Protein AF-A0A0U5FXN7-F1 (afdb_monomer)

Foldseek 3Di:
DLFAEAEAALCLVLPAPPCVVNSVVRVVLLQVLLVQVVVQDHAAYEHAAAACADDPCVVDVVVVVVSVLQQQGAYDYPVNVVVVCVVRSGSPDGSDHSVRRYDYDRGGQNPRPNLDPNHDNVCVPPVCVVVVVVVVVVVVVVCVVDDDDDPPDDRLVNQLVPDPDPVSNVVSVVVVVVVVVVVVVVVVVVVPPD

Sequence (194 aa):
MDFFILLSSASGLAGKKGQANYDAGNTYEDAFARYRPSQGEKTIAIDLGALVDDGILAKDPNLLRRVLAYGALEPITRARYHGMLDYYCNPALPVQAPHQCQICIGLGVGGGGGDGLESISYSRQPMLQPLMLAGKRRQAAVAAGGMRSSEHVATNSERLAAATSSEQAVEIVAGAIIQKLAKSLTSMQDSTDC

Nearest PDB structures (foldseek):
  4imp-assembly2_D  TM=7.976E-01  e=9.790E-04  Saccharopolyspora spinosa
  4imp-assembly1_B  TM=8.612E-01  e=7.115E-03  Saccharopolyspora spinosa
  5bp4-assembly6_L  TM=7.749E-01  e=7.570E-03  Mycolicibacterium smegmatis MC2 155
  5h5x-assembly2_E  TM=6.342E-01  e=4.817E-01  Streptomyces coelicolor A3(2)
  6nkh-assembly1_D  TM=6.003E-01  e=4.773E+00  Malbranchea aurantiaca

Solvent-accessible surface area (backbone atoms only — not comparable to full-atom values): 10795 Å² total; per-residue (Å²): 126,64,52,42,79,42,87,32,35,29,47,38,77,69,57,50,92,96,35,63,71,60,27,50,52,24,45,47,46,41,51,48,17,28,49,37,27,80,75,72,35,52,38,33,14,41,18,41,24,40,44,52,74,45,71,68,40,48,74,31,68,66,58,33,53,55,50,46,47,30,17,37,32,28,77,30,48,56,71,60,54,49,56,50,46,62,59,60,60,34,62,85,59,74,66,54,58,42,89,66,11,51,48,74,46,32,67,33,73,40,79,53,90,42,88,46,97,71,31,55,54,47,69,76,38,78,90,45,36,68,59,48,54,54,51,50,54,54,50,55,62,52,50,76,74,50,94,69,88,69,83,81,75,78,41,73,67,56,53,50,72,66,41,90,45,76,66,55,35,49,51,55,52,52,51,51,51,51,55,48,51,51,55,54,50,57,64,51,58,75,67,65,83,116

Secondary structure (DSSP, 8-state):
----EEEEEHHHHH--TT-HHHHHHHHHHHHHHHHGGGGT---EEEEE-EE-SSHHHHH-HHHHHHHHHTSSB-EE-HHHHHHHHHHHT-TTPPPPPGGGSEEEESB--S-S---STTS--GGGSGGGHHHHHHHHHHHHHHHTT----------HHHHHHT--SHHHHHHHHHHHHHHHHHHHHHHHHTTS--

Structure (mmCIF, N/CA/C/O backbone):
data_AF-A0A0U5FXN7-F1
#
_entry.id   AF-A0A0U5FXN7-F1
#
loop_
_atom_site.group_PDB
_atom_site.id
_atom_site.type_symbol
_atom_site.label_atom_id
_atom_site.label_alt_id
_atom_site.label_comp_id
_atom_site.label_asym_id
_atom_site.label_entity_id
_atom_site.label_seq_id
_atom_site.pdbx_PDB_ins_code
_atom_site.Cartn_x
_atom_site.Cartn_y
_atom_site.Cartn_z
_atom_site.occupancy
_atom_site.B_iso_or_equiv
_atom_site.auth_seq_id
_atom_site.auth_comp_id
_atom_site.auth_asym_id
_atom_site.auth_atom_id
_atom_site.pdbx_PDB_model_num
ATOM 1 N N . MET A 1 1 ? 12.065 1.474 -22.251 1.00 87.62 1 MET A N 1
ATOM 2 C CA . MET A 1 1 ? 11.770 2.039 -20.919 1.00 87.62 1 MET A CA 1
ATOM 3 C C . MET A 1 1 ? 12.318 1.072 -19.889 1.00 87.62 1 MET A C 1
ATOM 5 O O . MET A 1 1 ? 11.962 -0.100 -19.950 1.00 87.62 1 MET A O 1
ATOM 9 N N . ASP A 1 2 ? 13.213 1.530 -19.018 1.00 93.19 2 ASP A N 1
ATOM 10 C CA . ASP A 1 2 ? 13.979 0.641 -18.131 1.00 93.19 2 ASP A CA 1
ATOM 11 C C . ASP A 1 2 ? 13.183 0.157 -16.914 1.00 93.19 2 ASP A C 1
ATOM 13 O O . ASP A 1 2 ? 13.372 -0.977 -16.470 1.00 93.19 2 ASP A O 1
ATOM 17 N N . PHE A 1 3 ? 12.252 0.989 -16.443 1.00 96.06 3 PHE A N 1
ATOM 18 C CA . PHE A 1 3 ? 11.288 0.728 -15.376 1.00 96.06 3 PHE A CA 1
ATOM 19 C C . PHE A 1 3 ? 10.015 1.551 -15.621 1.00 96.06 3 PHE A C 1
ATOM 21 O O . PHE A 1 3 ? 10.085 2.635 -16.199 1.00 96.06 3 PHE A O 1
ATOM 28 N N . PHE A 1 4 ? 8.858 1.063 -15.169 1.00 97.06 4 PHE A N 1
ATOM 29 C CA . PHE A 1 4 ? 7.623 1.848 -15.088 1.00 97.06 4 PHE A CA 1
ATOM 30 C C . PHE A 1 4 ? 6.900 1.501 -13.791 1.00 97.06 4 PHE A C 1
ATOM 32 O O . PHE A 1 4 ? 6.504 0.352 -13.594 1.00 97.06 4 PHE A O 1
ATOM 39 N N . ILE A 1 5 ? 6.775 2.478 -12.900 1.00 97.56 5 ILE A N 1
ATOM 40 C CA . ILE A 1 5 ? 6.270 2.280 -11.543 1.00 97.56 5 ILE A CA 1
ATOM 41 C C . ILE A 1 5 ? 4.988 3.092 -11.393 1.00 97.56 5 ILE A C 1
ATOM 43 O O . ILE A 1 5 ? 4.994 4.298 -11.636 1.00 97.56 5 ILE A O 1
ATOM 47 N N . LEU A 1 6 ? 3.912 2.421 -10.995 1.00 98.19 6 LEU A N 1
ATOM 48 C CA . LEU A 1 6 ? 2.646 3.034 -10.608 1.00 98.19 6 LEU A CA 1
ATOM 49 C C . LEU A 1 6 ? 2.588 3.065 -9.080 1.00 98.19 6 LEU A C 1
ATOM 51 O O . LEU A 1 6 ? 2.854 2.053 -8.422 1.00 98.19 6 LEU A O 1
ATOM 55 N N . LEU A 1 7 ? 2.302 4.238 -8.522 1.00 96.94 7 LEU A N 1
ATOM 56 C CA . LEU A 1 7 ? 2.179 4.421 -7.080 1.00 96.94 7 LEU A CA 1
ATOM 57 C C . LEU A 1 7 ? 0.705 4.336 -6.703 1.00 96.94 7 LEU A C 1
ATOM 59 O O . LEU A 1 7 ? 0.013 5.350 -6.650 1.00 96.94 7 LEU A O 1
ATOM 63 N N . SER A 1 8 ? 0.289 3.109 -6.413 1.00 96.56 8 SER A N 1
ATOM 64 C CA . SER A 1 8 ? -1.054 2.769 -5.969 1.00 96.56 8 SER A CA 1
ATOM 65 C C . SER A 1 8 ? -1.146 2.843 -4.436 1.00 96.56 8 SER A C 1
ATOM 67 O O . SER A 1 8 ? -0.199 3.205 -3.722 1.00 96.56 8 SER A O 1
ATOM 69 N N . SER A 1 9 ? -2.299 2.482 -3.885 1.00 94.50 9 SER A N 1
ATOM 70 C CA . SER A 1 9 ? -2.556 2.473 -2.452 1.00 94.50 9 SER A CA 1
ATOM 71 C C . SER A 1 9 ? -3.112 1.140 -1.995 1.00 94.50 9 SER A C 1
ATOM 73 O O . SER A 1 9 ? -4.051 0.595 -2.570 1.00 94.50 9 SER A O 1
ATOM 75 N N . ALA A 1 10 ? -2.637 0.695 -0.832 1.00 91.31 10 ALA A N 1
ATOM 76 C CA . ALA A 1 10 ? -3.212 -0.440 -0.122 1.00 91.31 10 ALA A CA 1
ATOM 77 C C . ALA A 1 10 ? -4.703 -0.232 0.225 1.00 91.31 10 ALA A C 1
ATOM 79 O O . ALA A 1 10 ? -5.396 -1.202 0.539 1.00 91.31 10 ALA A O 1
ATOM 80 N N . SER A 1 11 ? -5.233 0.998 0.129 1.00 88.12 11 SER A N 1
ATOM 81 C CA . SER A 1 11 ? -6.673 1.242 0.247 1.00 88.12 11 SER A CA 1
ATOM 82 C C . SER A 1 11 ? -7.475 0.624 -0.898 1.00 88.12 11 SER A C 1
ATOM 84 O O . SER A 1 11 ? -8.590 0.191 -0.645 1.00 88.12 11 SER A O 1
ATOM 86 N N . GLY A 1 12 ? -6.918 0.486 -2.108 1.00 88.06 12 GLY A N 1
ATOM 87 C CA . GLY A 1 12 ? -7.581 -0.199 -3.224 1.00 88.06 12 GLY A CA 1
ATOM 88 C C . GLY A 1 12 ? -7.829 -1.684 -2.943 1.00 88.06 12 GLY A C 1
ATOM 89 O O . GLY A 1 12 ? -8.842 -2.243 -3.360 1.00 88.06 12 GLY A O 1
ATOM 90 N N . LEU A 1 13 ? -6.946 -2.307 -2.156 1.00 86.94 13 LEU A N 1
ATOM 91 C CA . LEU A 1 13 ? -7.074 -3.696 -1.710 1.00 86.94 13 LEU A CA 1
ATOM 92 C C . LEU A 1 13 ? -7.979 -3.840 -0.485 1.00 86.94 13 LEU A C 1
ATOM 94 O O . LEU A 1 13 ? -8.765 -4.783 -0.389 1.00 86.94 13 LEU A O 1
ATOM 98 N N . ALA A 1 14 ? -7.843 -2.930 0.479 1.00 80.25 14 ALA A N 1
ATOM 99 C CA . ALA A 1 14 ? -8.639 -2.957 1.697 1.00 80.25 14 ALA A CA 1
ATOM 100 C C . ALA A 1 14 ? -10.082 -2.489 1.475 1.00 80.25 14 ALA A C 1
ATOM 102 O O . ALA A 1 14 ? -10.996 -2.962 2.148 1.00 80.25 14 ALA A O 1
ATOM 103 N N . GLY A 1 15 ? -10.278 -1.581 0.524 1.00 75.62 15 GLY A N 1
ATOM 104 C CA . GLY A 1 15 ? -11.399 -0.656 0.465 1.00 75.62 15 GLY A CA 1
ATOM 105 C C . GLY A 1 15 ? -11.290 0.395 1.567 1.00 75.62 15 GLY A C 1
ATOM 106 O O . GLY A 1 15 ? -10.789 0.107 2.649 1.00 75.62 15 GLY A O 1
ATOM 107 N N . LYS A 1 16 ? -11.780 1.616 1.328 1.00 73.94 16 LYS A N 1
ATOM 108 C CA . LYS A 1 16 ? -12.000 2.617 2.382 1.00 73.94 16 LYS A CA 1
ATOM 109 C C . LYS A 1 16 ? -13.328 3.347 2.191 1.00 73.94 16 LYS A C 1
ATOM 111 O O . LYS A 1 16 ? -13.662 3.852 1.121 1.00 73.94 16 LYS A O 1
ATOM 116 N N . LYS A 1 17 ? -14.120 3.433 3.269 1.00 74.88 17 LYS A N 1
ATOM 117 C CA . LYS A 1 17 ? -15.409 4.146 3.244 1.00 74.88 17 LYS A CA 1
ATOM 118 C C . LYS A 1 17 ? -15.187 5.605 2.832 1.00 74.88 17 LYS A C 1
ATOM 120 O O . LYS A 1 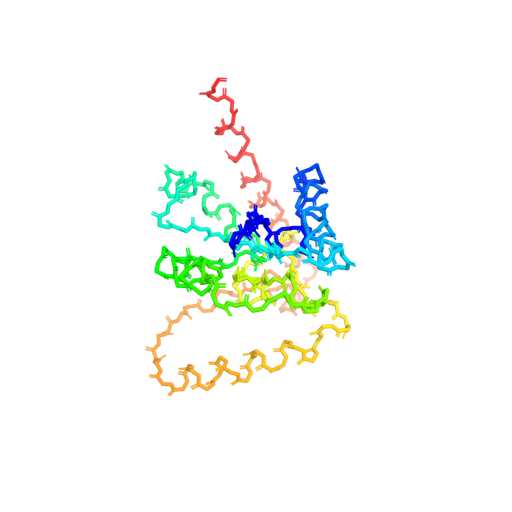17 ? -14.333 6.284 3.397 1.00 74.88 17 LYS A O 1
ATOM 125 N N . GLY A 1 18 ? -15.967 6.073 1.858 1.00 81.88 18 GLY A N 1
ATOM 126 C CA . GLY A 1 18 ? -15.864 7.435 1.326 1.00 81.88 18 GLY A CA 1
ATOM 127 C C . GLY A 1 18 ? -14.691 7.674 0.368 1.00 81.88 18 GLY A C 1
ATOM 128 O O . GLY A 1 18 ? -14.423 8.824 0.050 1.00 81.88 18 GLY A O 1
ATOM 129 N N . GLN A 1 19 ? -13.992 6.625 -0.082 1.00 85.19 19 GLN A N 1
ATOM 130 C CA . GLN A 1 19 ? -12.846 6.721 -0.999 1.00 85.19 19 GLN A CA 1
ATOM 131 C C . GLN A 1 19 ? -13.017 5.845 -2.251 1.00 85.19 19 GLN A C 1
ATOM 133 O O . GLN A 1 19 ? -12.043 5.499 -2.902 1.00 85.19 19 GLN A O 1
ATOM 138 N N . ALA A 1 20 ? -14.254 5.503 -2.628 1.00 89.38 20 ALA A N 1
ATOM 139 C CA . ALA A 1 20 ? -14.518 4.606 -3.759 1.00 89.38 20 ALA A CA 1
ATOM 140 C C . ALA A 1 20 ? -13.926 5.103 -5.093 1.00 89.38 20 ALA A C 1
ATOM 142 O O . ALA A 1 20 ? -13.468 4.300 -5.897 1.00 89.38 20 ALA A O 1
ATOM 143 N N . ASN A 1 21 ? -13.912 6.417 -5.328 1.00 92.94 21 ASN A N 1
ATOM 144 C CA . ASN A 1 21 ? -13.276 7.021 -6.501 1.00 92.94 21 ASN A CA 1
ATOM 145 C C . ASN A 1 21 ? -11.746 6.875 -6.475 1.00 92.94 21 ASN A C 1
ATOM 147 O O . ASN A 1 21 ? -11.150 6.528 -7.491 1.00 92.94 21 ASN A O 1
ATOM 151 N N . TYR A 1 22 ? -11.125 7.116 -5.320 1.00 92.31 22 TYR A N 1
ATOM 152 C CA . TYR A 1 22 ? -9.692 6.929 -5.110 1.00 92.31 22 TYR A CA 1
ATOM 153 C C . TYR A 1 22 ? -9.309 5.452 -5.278 1.00 92.31 22 TYR A C 1
ATOM 155 O O . TYR A 1 22 ? -8.417 5.123 -6.054 1.00 92.31 22 TYR A O 1
ATOM 163 N N . ASP A 1 23 ? -10.041 4.546 -4.633 1.00 93.00 23 ASP A N 1
ATOM 164 C CA . ASP A 1 23 ? -9.813 3.101 -4.701 1.00 93.00 23 ASP A CA 1
ATOM 165 C C . ASP A 1 23 ? -10.028 2.549 -6.125 1.00 93.00 23 ASP A C 1
ATOM 167 O O . ASP A 1 23 ? -9.291 1.666 -6.561 1.00 93.00 23 ASP A O 1
ATOM 171 N N . ALA A 1 24 ? -10.973 3.096 -6.898 1.00 95.38 24 ALA A N 1
ATOM 172 C CA . ALA A 1 24 ? -11.160 2.728 -8.304 1.00 95.38 24 ALA A CA 1
ATOM 173 C C . ALA A 1 24 ? -9.945 3.093 -9.177 1.00 95.38 24 ALA A C 1
ATOM 175 O O . ALA A 1 24 ? -9.560 2.317 -10.049 1.00 95.38 24 ALA A O 1
ATOM 176 N N . GLY A 1 25 ? -9.317 4.250 -8.932 1.00 97.19 25 GLY A N 1
ATOM 177 C CA . GLY A 1 25 ?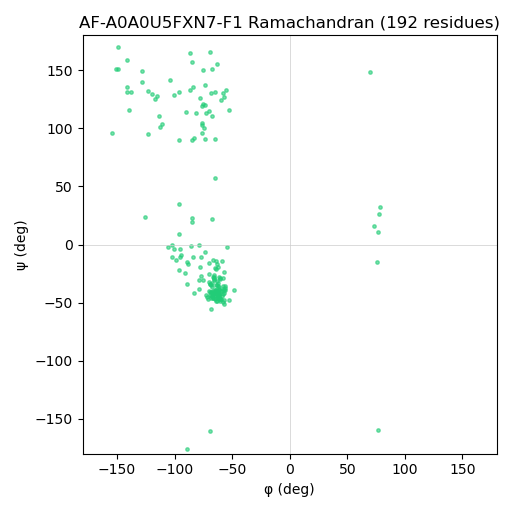 -8.085 4.641 -9.622 1.00 97.19 25 GLY A CA 1
ATOM 178 C C . GLY A 1 25 ? -6.923 3.702 -9.298 1.00 97.19 25 GLY A C 1
ATOM 179 O O . GLY A 1 25 ? -6.295 3.164 -10.204 1.00 97.19 25 GLY A O 1
ATOM 180 N N . ASN A 1 26 ? -6.707 3.428 -8.010 1.00 97.38 26 ASN A N 1
ATOM 181 C CA . ASN A 1 26 ? -5.657 2.515 -7.545 1.00 97.38 26 ASN A CA 1
ATOM 182 C C . ASN A 1 26 ? -5.843 1.092 -8.103 1.00 97.38 26 ASN A C 1
ATOM 184 O O . ASN A 1 26 ? -4.936 0.514 -8.691 1.00 97.38 26 ASN A O 1
ATOM 188 N N . THR A 1 27 ? -7.062 0.550 -8.040 1.00 96.88 27 THR A N 1
ATOM 189 C CA . THR A 1 27 ? -7.349 -0.788 -8.591 1.00 96.88 27 THR A CA 1
ATOM 190 C C . THR A 1 27 ? -7.214 -0.858 -10.116 1.00 96.88 27 THR A C 1
ATOM 192 O O . THR A 1 27 ? -6.872 -1.917 -10.654 1.00 96.88 27 THR A O 1
ATOM 195 N N . TYR A 1 28 ? -7.430 0.253 -10.832 1.00 98.06 28 TYR A N 1
ATOM 196 C CA . TYR A 1 28 ? -7.087 0.349 -12.250 1.00 98.06 28 TYR A CA 1
ATOM 197 C C . TYR A 1 28 ? -5.571 0.292 -12.467 1.00 98.06 28 TYR A C 1
ATOM 199 O O . TYR A 1 28 ? -5.126 -0.465 -13.329 1.00 98.06 28 TYR A O 1
ATOM 207 N N . GLU A 1 29 ? -4.776 1.036 -11.693 1.00 98.38 29 GLU A N 1
ATOM 208 C CA . GLU A 1 29 ? -3.309 0.977 -11.765 1.00 98.38 29 GLU A CA 1
ATOM 209 C C . GLU A 1 29 ? -2.792 -0.444 -11.513 1.00 98.38 29 GLU A C 1
ATOM 211 O O . GLU A 1 29 ? -1.964 -0.944 -12.279 1.00 98.38 29 GLU A O 1
ATOM 216 N N . ASP A 1 30 ? -3.359 -1.141 -10.528 1.00 97.94 30 ASP A N 1
ATOM 217 C CA . ASP A 1 30 ? -3.047 -2.541 -10.241 1.00 97.94 30 ASP A CA 1
ATOM 218 C C . ASP A 1 30 ? -3.355 -3.446 -11.434 1.00 97.94 30 ASP A C 1
ATOM 220 O O . ASP A 1 30 ? -2.566 -4.315 -11.806 1.00 97.94 30 ASP A O 1
ATOM 224 N N . ALA A 1 31 ? -4.532 -3.293 -12.045 1.00 97.75 31 ALA A N 1
ATOM 225 C CA . ALA A 1 31 ? -4.921 -4.072 -13.218 1.00 97.75 31 ALA A CA 1
ATOM 226 C C . ALA A 1 31 ? -4.010 -3.771 -14.414 1.00 97.75 31 ALA A C 1
ATOM 228 O O . ALA A 1 31 ? -3.551 -4.690 -15.098 1.00 97.75 31 ALA A O 1
ATOM 229 N N . PHE A 1 32 ? -3.695 -2.497 -14.628 1.00 98.19 32 PHE A N 1
ATOM 230 C CA . PHE A 1 32 ? -2.841 -2.042 -15.712 1.00 98.19 32 PHE A CA 1
ATOM 231 C C . PHE A 1 32 ? -1.402 -2.553 -15.562 1.00 98.19 32 PHE A C 1
ATOM 233 O O . PHE A 1 32 ? -0.804 -3.013 -16.541 1.00 98.19 32 PHE A O 1
ATOM 240 N N . ALA A 1 33 ? -0.873 -2.587 -14.337 1.00 98.12 33 ALA A N 1
ATOM 241 C CA . ALA A 1 33 ? 0.437 -3.161 -14.059 1.00 98.12 33 ALA A CA 1
ATOM 242 C C . ALA A 1 33 ? 0.520 -4.652 -14.390 1.00 98.12 33 ALA A C 1
ATOM 244 O O . ALA A 1 33 ? 1.549 -5.102 -14.882 1.00 98.12 33 ALA A O 1
ATOM 245 N N . ARG A 1 34 ? -0.561 -5.416 -14.180 1.00 97.00 34 ARG A N 1
ATOM 246 C CA . ARG A 1 34 ? -0.624 -6.839 -14.563 1.00 97.00 34 ARG A CA 1
ATOM 247 C C . ARG A 1 34 ? -0.843 -7.034 -16.066 1.00 97.00 34 ARG A C 1
ATOM 249 O O . ARG A 1 34 ? -0.411 -8.043 -16.620 1.00 97.00 34 ARG A O 1
ATOM 256 N N . TYR A 1 35 ? -1.483 -6.077 -16.735 1.00 97.50 35 TYR A N 1
ATOM 257 C CA . TYR A 1 35 ? -1.698 -6.107 -18.181 1.00 97.50 35 TYR A CA 1
ATOM 258 C C . TYR A 1 35 ? -0.401 -5.877 -18.969 1.00 97.50 35 TYR A C 1
ATOM 260 O O . TYR A 1 35 ? -0.106 -6.641 -19.888 1.00 97.50 35 TYR A O 1
ATOM 268 N N . ARG A 1 36 ? 0.404 -4.868 -18.615 1.00 97.12 36 ARG A N 1
ATOM 269 C CA . ARG A 1 36 ? 1.587 -4.461 -19.404 1.00 97.12 36 ARG A CA 1
ATOM 270 C C . ARG A 1 36 ? 2.633 -5.561 -19.671 1.00 97.12 36 ARG A C 1
ATOM 272 O O . ARG A 1 36 ? 3.101 -5.660 -20.806 1.00 97.12 36 ARG A O 1
ATOM 279 N N . PRO A 1 37 ? 2.947 -6.455 -18.719 1.00 95.75 37 PRO A N 1
ATOM 280 C CA . PRO A 1 37 ? 3.847 -7.581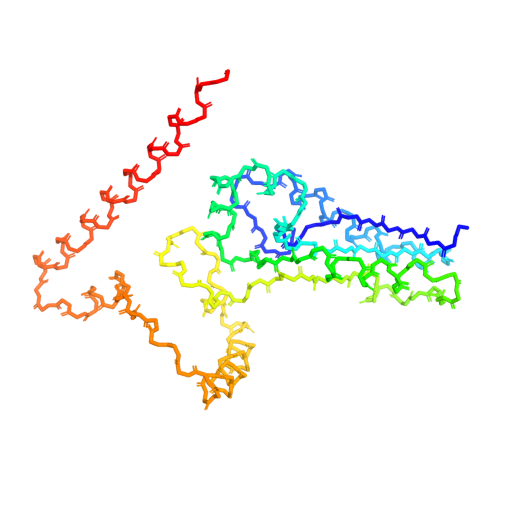 -18.954 1.00 95.75 37 PRO A CA 1
ATOM 281 C C . PRO A 1 37 ? 3.357 -8.561 -20.020 1.00 95.75 37 PRO A C 1
ATOM 283 O O . PRO A 1 37 ? 4.178 -9.172 -20.699 1.00 95.75 37 PRO A O 1
ATOM 286 N N . SER A 1 38 ? 2.038 -8.681 -20.229 1.00 93.62 38 SER A N 1
ATOM 287 C CA . SER A 1 38 ? 1.486 -9.479 -21.338 1.00 93.62 38 SER A CA 1
ATOM 288 C C . SER A 1 38 ? 1.851 -8.913 -22.716 1.00 93.62 38 SER A C 1
ATOM 290 O O . SER A 1 38 ? 1.834 -9.641 -23.702 1.00 93.62 38 SER A O 1
ATOM 292 N N . GLN A 1 39 ? 2.216 -7.629 -22.768 1.00 95.12 39 GLN A N 1
ATOM 293 C CA . GLN A 1 39 ? 2.700 -6.925 -23.955 1.00 95.12 39 GLN A CA 1
ATOM 294 C C . GLN A 1 39 ? 4.238 -6.887 -24.017 1.00 95.12 39 GLN A C 1
ATOM 296 O O . GLN A 1 39 ? 4.809 -6.181 -24.843 1.00 95.12 39 GLN A O 1
ATOM 301 N N . GLY A 1 40 ? 4.928 -7.620 -23.134 1.00 94.94 40 GLY A N 1
ATOM 302 C CA . GLY A 1 40 ? 6.389 -7.617 -23.047 1.00 94.94 40 GLY A CA 1
ATOM 303 C C . GLY A 1 40 ? 6.976 -6.342 -22.434 1.00 94.94 40 GLY A C 1
ATOM 304 O O . GLY A 1 40 ? 8.174 -6.097 -22.566 1.00 94.94 40 GLY A O 1
ATOM 305 N N . GLU A 1 41 ? 6.162 -5.524 -21.762 1.00 96.12 41 GLU A N 1
ATOM 306 C CA . GLU A 1 41 ? 6.605 -4.265 -21.168 1.00 96.12 41 GLU A CA 1
ATOM 307 C C . GLU A 1 41 ? 6.766 -4.368 -19.644 1.00 96.12 41 GLU A C 1
ATOM 309 O O . GLU A 1 41 ? 5.960 -4.979 -18.943 1.00 96.12 41 GLU A O 1
ATOM 314 N N . LYS A 1 42 ? 7.806 -3.725 -19.102 1.00 97.31 42 LYS A N 1
ATOM 315 C CA . LYS A 1 42 ? 8.077 -3.705 -17.658 1.00 97.31 42 LYS A CA 1
ATOM 316 C C . LYS A 1 42 ? 7.131 -2.764 -16.923 1.00 97.31 42 LYS A C 1
ATOM 318 O O . LYS A 1 42 ? 7.197 -1.561 -17.176 1.00 97.31 42 LYS A O 1
ATOM 323 N N . THR A 1 43 ? 6.357 -3.272 -15.964 1.00 98.00 43 THR A N 1
ATOM 324 C CA . THR A 1 43 ? 5.560 -2.452 -15.036 1.00 98.00 43 THR A CA 1
ATOM 325 C C . THR A 1 43 ? 5.395 -3.112 -13.678 1.00 98.00 43 THR A C 1
ATOM 327 O O . THR A 1 43 ? 5.399 -4.336 -13.575 1.00 98.00 43 THR A O 1
ATOM 330 N N . ILE A 1 44 ? 5.252 -2.286 -12.646 1.00 98.00 44 ILE A N 1
ATOM 331 C CA . ILE A 1 44 ? 4.912 -2.686 -11.282 1.00 98.00 44 ILE A CA 1
ATOM 332 C C . ILE A 1 44 ? 3.948 -1.652 -10.687 1.00 98.00 44 ILE A C 1
ATOM 334 O O . ILE A 1 44 ? 4.171 -0.449 -10.833 1.00 98.00 44 ILE A O 1
ATOM 338 N N . ALA A 1 45 ? 2.894 -2.115 -10.020 1.00 98.44 45 ALA A N 1
ATOM 339 C CA . ALA A 1 45 ? 2.110 -1.303 -9.095 1.00 98.44 45 ALA A CA 1
ATOM 340 C C . ALA A 1 45 ? 2.609 -1.542 -7.666 1.00 98.44 45 ALA A C 1
ATOM 342 O O . ALA A 1 45 ? 2.802 -2.690 -7.250 1.00 98.44 45 ALA A O 1
ATOM 343 N N . ILE A 1 46 ? 2.855 -0.460 -6.930 1.00 97.69 46 ILE A N 1
ATOM 344 C CA . ILE A 1 46 ? 3.242 -0.510 -5.520 1.00 97.69 46 ILE A CA 1
ATOM 345 C C . ILE A 1 46 ? 2.089 0.052 -4.695 1.00 97.69 46 ILE A C 1
ATOM 347 O O . ILE A 1 46 ? 1.919 1.264 -4.627 1.00 97.69 46 ILE A O 1
ATOM 351 N N . ASP A 1 47 ? 1.332 -0.828 -4.045 1.00 96.69 47 ASP A N 1
ATOM 352 C CA . ASP A 1 47 ? 0.255 -0.465 -3.129 1.00 96.69 47 ASP A CA 1
ATOM 353 C C . ASP A 1 47 ? 0.838 -0.004 -1.796 1.00 96.69 47 ASP A C 1
ATOM 355 O O . ASP A 1 47 ? 1.281 -0.812 -0.966 1.00 96.69 47 ASP A O 1
ATOM 359 N N . LEU A 1 48 ? 0.847 1.311 -1.589 1.00 95.12 48 LEU A N 1
ATOM 360 C CA . LEU A 1 48 ? 1.421 1.929 -0.402 1.00 95.12 48 LEU A CA 1
ATOM 361 C C . LEU A 1 48 ? 0.410 2.007 0.749 1.00 95.12 48 LEU A C 1
ATOM 363 O O . LEU A 1 48 ? -0.725 2.467 0.588 1.00 95.12 48 LEU A O 1
ATOM 367 N N . GLY A 1 49 ? 0.861 1.599 1.935 1.0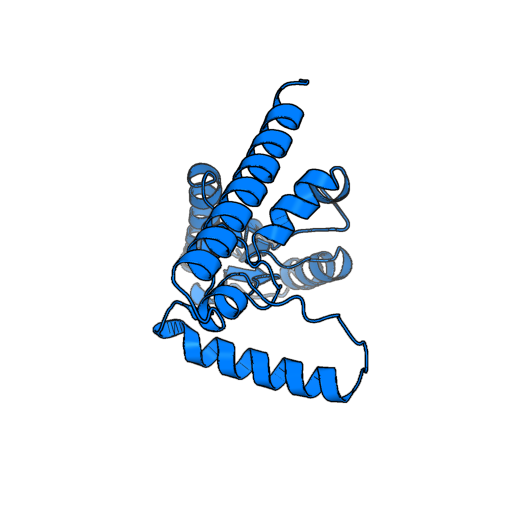0 92.06 49 GLY A N 1
ATOM 368 C CA . GLY A 1 49 ? 0.268 1.961 3.220 1.00 92.06 49 GLY A CA 1
ATOM 369 C C . GLY A 1 49 ? 0.482 3.443 3.560 1.00 92.06 49 GLY A C 1
ATOM 370 O O . GLY A 1 49 ? 0.774 4.276 2.703 1.00 92.06 49 GLY A O 1
ATOM 371 N N . ALA A 1 50 ? 0.349 3.800 4.835 1.00 91.50 50 ALA A N 1
ATOM 372 C CA . ALA A 1 50 ? 0.461 5.190 5.270 1.00 91.50 50 ALA A CA 1
ATOM 373 C C . ALA A 1 50 ? 1.929 5.653 5.265 1.00 91.50 50 ALA A C 1
ATOM 375 O O . ALA A 1 50 ? 2.668 5.350 6.196 1.00 91.50 50 ALA A O 1
ATOM 376 N N . LEU A 1 51 ? 2.371 6.386 4.240 1.00 92.94 51 LEU A N 1
ATOM 377 C CA . LEU A 1 51 ? 3.724 6.957 4.197 1.00 92.94 51 LEU A CA 1
ATOM 378 C C . LEU A 1 51 ? 3.869 8.053 5.269 1.00 92.94 51 LEU A C 1
ATOM 380 O O . LEU A 1 51 ? 3.226 9.093 5.166 1.00 92.94 51 LEU A O 1
ATOM 384 N N . VAL A 1 52 ? 4.668 7.810 6.315 1.00 92.44 52 VAL A N 1
ATOM 385 C CA . VAL A 1 52 ? 4.706 8.680 7.515 1.00 92.44 52 VAL A CA 1
ATOM 386 C C . VAL A 1 52 ? 5.815 9.726 7.511 1.00 92.44 52 VAL A C 1
ATOM 388 O O . VAL A 1 52 ? 5.701 10.734 8.199 1.00 92.44 52 VAL A O 1
ATOM 391 N N . ASP A 1 53 ? 6.865 9.504 6.725 1.00 90.81 53 ASP A N 1
ATOM 392 C CA . ASP A 1 53 ? 8.052 10.369 6.694 1.00 90.81 53 ASP A CA 1
ATOM 393 C C . ASP A 1 53 ? 7.984 11.442 5.590 1.00 90.81 53 ASP A C 1
ATOM 395 O O . ASP A 1 53 ? 8.848 12.320 5.519 1.00 90.81 53 ASP A O 1
ATOM 399 N N . ASP A 1 54 ? 6.986 11.353 4.702 1.00 88.62 54 ASP A N 1
ATOM 400 C CA . ASP A 1 54 ? 6.811 12.197 3.518 1.00 88.62 54 ASP A CA 1
ATOM 401 C C . ASP A 1 54 ? 5.339 12.401 3.148 1.00 88.62 54 ASP A C 1
ATOM 403 O O . ASP A 1 54 ? 4.435 11.714 3.624 1.00 88.62 54 ASP A O 1
ATOM 407 N N . GLY A 1 55 ? 5.103 13.326 2.217 1.00 87.06 55 GLY A N 1
ATOM 408 C CA . GLY A 1 55 ? 3.790 13.537 1.618 1.00 87.06 55 GLY A CA 1
ATOM 409 C C . GLY A 1 55 ? 2.825 14.286 2.534 1.00 87.06 55 GLY A C 1
ATOM 410 O O . GLY A 1 55 ? 3.228 15.022 3.433 1.00 87.06 55 GLY A O 1
ATOM 411 N N . ILE A 1 56 ? 1.528 14.148 2.258 1.00 87.06 56 ILE A N 1
ATOM 412 C CA . ILE A 1 56 ? 0.482 14.877 2.988 1.00 87.06 56 ILE A CA 1
ATOM 413 C C . ILE A 1 56 ? 0.340 14.389 4.434 1.00 87.06 56 ILE A C 1
ATOM 415 O O . ILE A 1 56 ? 0.114 15.194 5.330 1.00 87.06 56 ILE A O 1
ATOM 419 N N . LEU A 1 57 ? 0.552 13.094 4.680 1.00 88.50 57 LEU A N 1
ATOM 420 C CA . LEU A 1 57 ? 0.413 12.504 6.013 1.00 88.50 57 LEU A CA 1
ATOM 421 C C . LEU A 1 57 ? 1.523 12.959 6.968 1.00 88.50 57 LEU A C 1
ATOM 423 O O . LEU A 1 57 ? 1.266 13.131 8.153 1.00 88.50 57 LEU A O 1
ATOM 427 N N . ALA A 1 58 ? 2.730 13.218 6.461 1.00 89.44 58 ALA A N 1
ATOM 428 C CA . ALA A 1 58 ? 3.802 13.810 7.261 1.00 89.44 58 ALA A CA 1
ATOM 429 C C . ALA A 1 58 ? 3.538 15.286 7.620 1.00 89.44 58 ALA A C 1
ATOM 431 O O . ALA A 1 58 ? 4.062 15.784 8.614 1.00 89.44 58 ALA A O 1
ATOM 432 N N . LYS A 1 59 ? 2.738 15.995 6.811 1.00 90.88 59 LYS A N 1
ATOM 433 C CA . LYS A 1 59 ? 2.419 17.422 6.996 1.00 90.88 59 LYS A CA 1
ATOM 434 C C . LYS A 1 59 ? 1.173 17.655 7.848 1.00 90.88 59 LYS A C 1
ATOM 436 O O . LYS A 1 59 ? 1.050 18.721 8.441 1.00 90.88 59 LYS A O 1
ATOM 441 N N . ASP A 1 60 ? 0.272 16.677 7.906 1.00 91.06 60 ASP A N 1
ATOM 442 C CA . ASP A 1 60 ? -0.988 16.752 8.642 1.00 91.06 60 ASP A CA 1
ATOM 443 C C . ASP A 1 60 ? -1.099 15.599 9.663 1.00 91.06 60 ASP A C 1
ATOM 445 O O . ASP A 1 60 ? -1.556 14.494 9.335 1.00 91.06 60 ASP A O 1
ATOM 449 N N . PRO A 1 61 ? -0.710 15.848 10.931 1.00 86.50 61 PRO A N 1
ATOM 450 C CA . PRO A 1 61 ? -0.801 14.861 12.004 1.00 86.50 61 PRO A CA 1
ATOM 451 C C . PRO A 1 61 ? -2.233 14.387 12.291 1.00 86.50 61 PRO A C 1
ATOM 453 O O . PRO A 1 61 ? -2.429 13.244 12.717 1.00 86.50 61 PRO A O 1
ATOM 456 N N . ASN A 1 62 ? -3.240 15.236 12.060 1.00 85.00 62 ASN A N 1
ATOM 457 C CA . ASN A 1 62 ? -4.643 14.885 12.276 1.00 85.00 62 ASN A CA 1
ATOM 458 C C . ASN A 1 62 ? -5.109 13.899 11.205 1.00 85.00 62 ASN A C 1
ATOM 460 O O . ASN A 1 62 ? -5.706 12.864 11.527 1.00 85.00 62 ASN A O 1
ATOM 464 N N . LEU A 1 63 ? -4.778 14.165 9.940 1.00 84.19 63 LEU A N 1
ATOM 465 C CA . LEU A 1 63 ? -5.032 13.239 8.841 1.00 84.19 63 LEU A CA 1
ATOM 466 C C . LEU A 1 63 ? -4.286 11.918 9.041 1.00 84.19 63 LEU A C 1
ATOM 468 O O . LEU A 1 63 ? -4.899 10.858 8.899 1.00 84.19 63 LEU A O 1
ATOM 472 N N . LEU A 1 64 ? -3.010 11.955 9.438 1.00 86.50 64 LEU A N 1
ATOM 473 C CA . LEU A 1 64 ? -2.244 10.748 9.750 1.00 86.50 64 LEU A CA 1
ATOM 474 C C . LEU A 1 64 ? -2.930 9.922 10.842 1.00 86.50 64 LEU A C 1
ATOM 476 O O . LEU A 1 64 ? -3.147 8.722 10.668 1.00 86.50 64 LEU A O 1
ATOM 480 N N . ARG A 1 65 ? -3.355 10.557 11.941 1.00 83.06 65 ARG A N 1
ATOM 481 C CA . ARG A 1 65 ? -4.077 9.876 13.023 1.00 83.06 65 ARG A CA 1
ATOM 482 C C . ARG A 1 65 ? -5.370 9.227 12.528 1.00 83.06 65 ARG A C 1
ATOM 484 O O . ARG A 1 65 ? -5.677 8.112 12.944 1.00 83.06 65 ARG A O 1
ATOM 491 N N . ARG A 1 66 ? -6.119 9.886 11.636 1.00 79.56 66 ARG A N 1
ATOM 492 C CA . ARG A 1 66 ? -7.345 9.333 11.026 1.00 79.56 66 ARG A CA 1
ATOM 493 C C . ARG A 1 66 ? -7.046 8.148 10.108 1.00 79.56 66 ARG A C 1
ATOM 495 O O . ARG A 1 66 ? -7.754 7.148 10.165 1.00 79.56 66 ARG A O 1
ATOM 502 N N . VAL A 1 67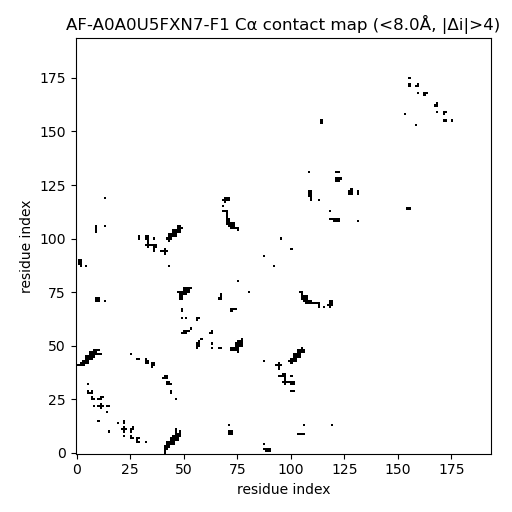 ? -6.000 8.242 9.288 1.00 81.31 67 VAL A N 1
ATOM 503 C CA . VAL A 1 67 ? -5.573 7.166 8.383 1.00 81.31 67 VAL A CA 1
ATOM 504 C C . VAL A 1 67 ? -5.110 5.943 9.169 1.00 81.31 67 VAL A C 1
ATOM 506 O O . VAL A 1 67 ? -5.558 4.840 8.878 1.00 81.31 67 VAL A O 1
ATOM 509 N N . LEU A 1 68 ? -4.294 6.125 10.207 1.00 81.38 68 LEU A N 1
ATOM 510 C CA . LEU A 1 68 ? -3.831 5.016 11.045 1.00 81.38 68 LEU A CA 1
ATOM 511 C C . LEU A 1 68 ? -4.957 4.410 11.890 1.00 81.38 68 LEU A C 1
ATOM 513 O O . LEU A 1 68 ? -4.993 3.197 12.083 1.00 81.38 68 LEU A O 1
ATOM 517 N N . ALA A 1 69 ? -5.920 5.222 12.341 1.00 75.38 69 ALA A N 1
ATOM 518 C CA . ALA A 1 69 ? -7.100 4.730 13.054 1.00 75.38 69 ALA A CA 1
ATOM 519 C C . ALA A 1 69 ? -7.971 3.785 12.206 1.00 75.38 69 ALA A C 1
ATOM 521 O O . ALA A 1 69 ? -8.753 3.019 12.770 1.00 75.38 69 ALA A O 1
ATOM 522 N N . TYR A 1 70 ? -7.824 3.810 10.877 1.00 73.44 70 TYR A N 1
ATOM 523 C CA . TYR A 1 70 ? -8.492 2.875 9.977 1.00 73.44 70 TYR A CA 1
ATOM 524 C C . TYR A 1 70 ? -8.007 1.426 10.143 1.00 73.44 70 TYR A C 1
ATOM 526 O O . TYR A 1 70 ? -8.749 0.480 9.880 1.00 73.44 70 TYR A O 1
ATOM 534 N N . GLY A 1 71 ? -6.760 1.235 10.582 1.00 72.12 71 GLY A N 1
ATOM 535 C CA . GLY A 1 71 ? -6.188 -0.075 10.903 1.00 72.12 71 GLY A CA 1
ATOM 536 C C . GLY A 1 71 ? -5.797 -0.951 9.706 1.00 72.12 71 GLY A C 1
ATOM 537 O O . GLY A 1 71 ? -5.033 -1.894 9.898 1.00 72.12 71 GLY A O 1
ATOM 538 N N . ALA A 1 72 ? -6.263 -0.645 8.489 1.00 76.00 72 ALA A N 1
ATOM 539 C CA . ALA A 1 72 ? -5.873 -1.373 7.276 1.00 76.00 72 ALA A CA 1
ATOM 540 C C . ALA A 1 72 ? -4.606 -0.818 6.600 1.00 76.00 72 ALA A C 1
ATOM 542 O O . ALA A 1 72 ? -3.997 -1.507 5.789 1.00 76.00 72 ALA A O 1
ATOM 543 N N . LEU A 1 73 ? -4.194 0.410 6.933 1.00 84.00 73 LEU A N 1
ATOM 544 C CA . LEU A 1 73 ? -3.008 1.062 6.371 1.00 84.00 73 LEU A CA 1
ATOM 545 C C . LEU A 1 73 ? -1.956 1.216 7.469 1.00 84.00 73 LEU A C 1
ATOM 547 O O . LEU A 1 73 ? -2.051 2.100 8.320 1.00 84.00 73 LEU A O 1
ATOM 551 N N . GLU A 1 74 ? -0.970 0.329 7.466 1.00 84.81 74 GLU A N 1
ATOM 552 C CA . GLU A 1 74 ? 0.176 0.402 8.365 1.00 84.81 74 GLU A CA 1
ATOM 553 C C . GLU A 1 74 ? 1.165 1.493 7.921 1.00 84.81 74 GLU A C 1
ATOM 555 O O . GLU A 1 74 ? 1.299 1.759 6.720 1.00 84.81 74 GLU A O 1
ATOM 560 N N . PRO A 1 75 ? 1.890 2.107 8.876 1.00 88.50 75 PRO A N 1
ATOM 561 C CA . PRO A 1 75 ? 2.956 3.054 8.580 1.00 88.50 75 PRO A CA 1
ATOM 562 C C . PRO A 1 75 ? 4.034 2.470 7.658 1.00 88.50 75 PRO A C 1
ATOM 564 O O . PRO A 1 75 ? 4.582 1.394 7.912 1.00 88.50 75 PRO A O 1
ATOM 567 N N . ILE A 1 76 ? 4.403 3.229 6.631 1.00 93.06 76 ILE A N 1
ATOM 568 C CA . ILE A 1 76 ? 5.554 2.981 5.767 1.00 93.06 76 ILE A CA 1
ATOM 569 C C . ILE A 1 76 ? 6.550 4.117 5.949 1.00 93.06 76 ILE A C 1
ATOM 571 O O . ILE A 1 76 ? 6.200 5.290 5.840 1.00 93.06 76 ILE A O 1
ATOM 575 N N . THR A 1 77 ? 7.799 3.760 6.227 1.00 93.75 77 THR A N 1
ATOM 576 C CA . THR A 1 77 ? 8.896 4.721 6.339 1.00 93.75 77 THR A CA 1
ATOM 577 C C . THR A 1 77 ? 9.491 5.035 4.971 1.00 93.75 77 THR A C 1
ATOM 579 O O . THR A 1 77 ? 9.439 4.212 4.050 1.00 93.75 77 THR A O 1
ATOM 582 N N . ARG A 1 78 ? 10.145 6.191 4.859 1.00 94.69 78 ARG A N 1
ATOM 583 C CA . ARG A 1 78 ? 10.938 6.596 3.695 1.00 94.69 78 ARG A CA 1
ATOM 584 C C . ARG A 1 78 ? 11.954 5.521 3.337 1.00 94.69 78 ARG A C 1
ATOM 586 O O . ARG A 1 78 ? 12.017 5.101 2.193 1.00 94.69 78 ARG A O 1
ATOM 593 N N . ALA A 1 79 ? 12.703 5.008 4.313 1.00 95.06 79 ALA A N 1
ATOM 594 C CA . ALA A 1 79 ? 13.710 3.975 4.064 1.00 95.06 79 ALA A CA 1
ATOM 595 C C . ALA A 1 79 ? 13.112 2.721 3.400 1.00 95.06 79 ALA A C 1
ATOM 597 O O . ALA A 1 79 ? 13.686 2.184 2.453 1.00 95.06 79 ALA A O 1
ATOM 598 N N . ARG A 1 80 ? 11.928 2.283 3.851 1.00 94.12 80 ARG A N 1
ATOM 599 C CA . ARG A 1 80 ? 11.226 1.153 3.235 1.00 94.12 80 ARG A CA 1
ATOM 600 C C . ARG A 1 80 ? 10.739 1.511 1.833 1.00 94.12 80 ARG A C 1
ATOM 602 O O . ARG A 1 80 ? 10.936 0.725 0.923 1.00 94.12 80 ARG A O 1
ATOM 609 N N . TYR A 1 81 ? 10.157 2.686 1.631 1.00 94.94 81 TYR A N 1
ATOM 610 C CA . TYR A 1 81 ? 9.751 3.138 0.300 1.00 94.94 81 TYR A CA 1
ATOM 611 C C . TYR A 1 81 ? 10.928 3.179 -0.695 1.00 94.94 81 TYR A C 1
ATOM 613 O O . TYR A 1 81 ? 10.854 2.582 -1.768 1.00 94.94 81 TYR A O 1
ATOM 621 N N . HIS A 1 82 ? 12.042 3.800 -0.306 1.00 95.75 82 HIS A N 1
ATOM 622 C CA . HIS A 1 82 ? 13.243 3.907 -1.134 1.00 95.75 82 HIS A CA 1
ATOM 623 C C . HIS A 1 82 ? 13.845 2.543 -1.472 1.00 95.75 82 HIS A C 1
ATOM 625 O O . HIS A 1 82 ? 14.150 2.310 -2.632 1.00 95.75 82 HIS A O 1
ATOM 631 N N . GLY A 1 83 ? 13.927 1.607 -0.519 1.00 95.94 83 GLY A N 1
ATOM 632 C CA . GLY A 1 83 ? 14.441 0.264 -0.813 1.00 95.94 83 GLY A CA 1
ATOM 633 C C . GLY A 1 83 ? 13.613 -0.491 -1.864 1.00 95.94 83 GLY A C 1
ATOM 634 O O . GLY A 1 83 ? 14.146 -1.301 -2.619 1.00 95.94 83 GLY A O 1
ATOM 635 N N . MET A 1 84 ? 12.313 -0.200 -1.951 1.00 95.50 84 MET A N 1
ATOM 636 C CA . MET A 1 84 ? 11.435 -0.754 -2.982 1.00 95.50 84 MET A CA 1
ATOM 637 C C . MET A 1 84 ? 11.724 -0.113 -4.341 1.00 95.50 84 MET A C 1
ATOM 639 O O . MET A 1 84 ? 11.836 -0.827 -5.336 1.00 95.50 84 MET A O 1
ATOM 643 N N . LEU A 1 85 ? 11.910 1.208 -4.385 1.00 96.00 85 LEU A N 1
ATOM 644 C CA . LEU A 1 85 ? 12.334 1.886 -5.608 1.00 96.00 85 LEU A CA 1
ATOM 645 C C . LEU A 1 85 ? 13.710 1.407 -6.079 1.00 96.00 85 LEU A C 1
ATOM 647 O O . LEU A 1 85 ? 13.853 1.106 -7.257 1.00 96.00 85 LEU A O 1
ATOM 651 N N . ASP A 1 86 ? 14.690 1.261 -5.187 1.00 96.50 86 ASP A N 1
ATOM 652 C CA . ASP A 1 86 ? 16.034 0.776 -5.532 1.00 96.50 86 ASP A CA 1
ATOM 653 C C . ASP A 1 86 ? 15.982 -0.599 -6.210 1.00 96.50 86 ASP A C 1
ATOM 655 O O . ASP A 1 86 ? 16.697 -0.855 -7.180 1.00 96.50 86 ASP A O 1
ATOM 659 N N . TYR A 1 87 ? 15.092 -1.478 -5.739 1.00 96.06 87 TYR A N 1
ATOM 660 C CA . TYR A 1 87 ? 14.869 -2.772 -6.368 1.00 96.06 87 TYR A CA 1
ATOM 661 C C . TYR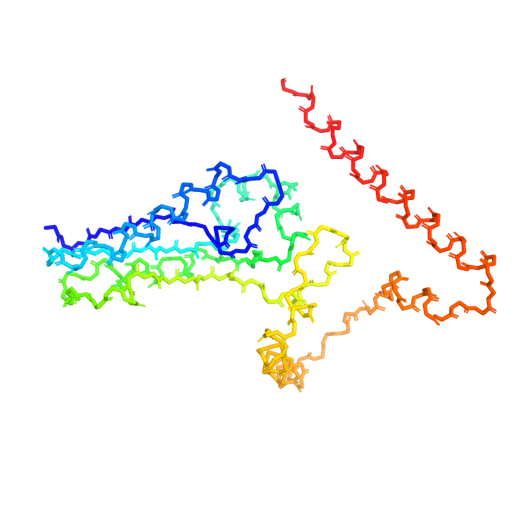 A 1 87 ? 14.209 -2.633 -7.747 1.00 96.06 87 TYR A C 1
ATOM 663 O O . TYR A 1 87 ? 14.756 -3.122 -8.733 1.00 96.06 87 TYR A O 1
ATOM 671 N N . TYR A 1 88 ? 13.056 -1.961 -7.848 1.00 96.44 88 TYR A N 1
ATOM 672 C CA . TYR A 1 88 ? 12.256 -1.929 -9.084 1.00 96.44 88 TYR A CA 1
ATOM 673 C C . TYR A 1 88 ? 12.774 -0.974 -10.166 1.00 96.44 88 TYR A C 1
ATOM 675 O O . TYR A 1 88 ? 12.456 -1.162 -11.341 1.00 96.44 88 TYR A O 1
ATOM 683 N N . CYS A 1 89 ? 13.602 0.006 -9.808 1.00 96.31 89 CYS A N 1
ATOM 684 C CA . CYS A 1 89 ? 14.308 0.868 -10.757 1.00 96.31 89 CYS A CA 1
ATOM 685 C C . CYS A 1 89 ? 15.542 0.189 -11.376 1.00 96.31 89 CYS A C 1
ATOM 687 O O . CYS A 1 89 ? 16.216 0.797 -12.206 1.00 96.31 89 CYS A O 1
ATOM 689 N N . ASN A 1 90 ? 15.857 -1.058 -11.008 1.00 95.62 90 ASN A N 1
ATOM 690 C CA . ASN A 1 90 ? 16.980 -1.791 -11.580 1.00 95.62 90 ASN A CA 1
ATOM 691 C C . ASN A 1 90 ? 16.711 -2.176 -13.056 1.00 95.62 90 ASN A C 1
ATOM 693 O O . ASN A 1 90 ? 15.864 -3.038 -13.322 1.00 95.62 90 ASN A O 1
ATOM 697 N N . PRO A 1 91 ? 17.471 -1.635 -14.033 1.00 94.50 91 PRO A N 1
ATOM 698 C CA . PRO A 1 91 ? 17.277 -1.939 -15.452 1.00 94.50 91 PRO A CA 1
ATOM 699 C C . PRO A 1 91 ? 17.543 -3.413 -15.795 1.00 94.50 91 PRO A C 1
ATOM 701 O O . PRO A 1 91 ? 17.021 -3.907 -16.795 1.00 94.50 91 PRO A O 1
ATOM 704 N N . ALA A 1 92 ? 18.302 -4.134 -14.964 1.00 95.69 92 ALA A N 1
ATOM 705 C CA . ALA A 1 92 ? 18.592 -5.552 -15.154 1.00 95.69 92 ALA A CA 1
ATOM 706 C C . ALA A 1 92 ? 17.428 -6.477 -14.756 1.00 95.69 92 ALA A C 1
ATOM 708 O O . ALA A 1 92 ? 17.474 -7.667 -15.068 1.00 95.69 92 ALA A O 1
ATOM 709 N N . LEU A 1 93 ? 16.382 -5.969 -14.088 1.00 94.56 93 LEU A N 1
ATOM 710 C CA . LEU A 1 93 ? 15.205 -6.785 -13.795 1.00 94.56 93 LEU A CA 1
ATOM 711 C C . LEU A 1 93 ? 14.494 -7.185 -15.097 1.00 94.56 93 LEU A C 1
ATOM 713 O O . LEU A 1 93 ? 14.217 -6.308 -15.926 1.00 94.56 93 LEU A O 1
ATOM 717 N N . PRO A 1 94 ? 14.164 -8.475 -15.286 1.00 95.19 94 PRO A N 1
ATOM 718 C CA . PRO A 1 94 ? 13.398 -8.915 -16.441 1.00 95.19 94 PRO A CA 1
ATOM 719 C C . PRO A 1 94 ? 11.950 -8.420 -16.355 1.00 95.19 94 PRO A C 1
ATOM 721 O O . PRO A 1 94 ? 11.466 -8.008 -15.297 1.00 95.19 94 PRO A O 1
ATOM 724 N N . VAL A 1 95 ? 11.236 -8.500 -17.478 1.00 95.62 95 VAL A N 1
ATOM 725 C CA . VAL A 1 95 ? 9.771 -8.406 -17.467 1.00 95.62 95 VAL A CA 1
ATOM 726 C C . VAL A 1 95 ? 9.243 -9.543 -16.594 1.00 95.62 95 VAL A C 1
ATOM 728 O O . VAL A 1 95 ? 9.597 -10.704 -16.803 1.00 95.62 95 VAL A O 1
ATOM 731 N N . GLN A 1 96 ? 8.450 -9.203 -15.583 1.00 94.94 96 GLN A N 1
ATOM 732 C CA . GLN A 1 96 ? 7.937 -10.177 -14.623 1.00 94.94 96 GLN A CA 1
ATOM 733 C C . GLN A 1 96 ? 6.637 -10.809 -15.125 1.00 94.94 96 GLN A C 1
ATOM 735 O O . GLN A 1 96 ? 5.997 -10.297 -16.043 1.00 94.94 96 GLN A O 1
ATOM 740 N N . ALA A 1 97 ? 6.218 -11.921 -14.523 1.00 96.38 97 ALA A N 1
ATOM 741 C CA . ALA A 1 97 ? 4.903 -12.474 -14.820 1.00 96.38 97 ALA A CA 1
ATOM 742 C C . ALA A 1 97 ? 3.792 -11.532 -14.304 1.00 96.38 97 ALA A C 1
ATOM 744 O O . ALA A 1 97 ? 3.983 -10.891 -13.268 1.00 96.38 97 ALA A O 1
ATOM 745 N N . PRO A 1 98 ? 2.598 -11.493 -14.932 1.00 95.88 98 PRO A N 1
ATOM 746 C CA . PRO A 1 98 ? 1.496 -10.621 -14.511 1.00 95.88 98 PRO A CA 1
ATOM 747 C C . PRO A 1 98 ? 1.179 -10.660 -13.010 1.00 95.88 98 PRO A C 1
ATOM 749 O O . PRO A 1 98 ? 0.932 -9.626 -12.403 1.00 95.88 98 PRO A O 1
ATOM 752 N N . HIS A 1 99 ? 1.233 -11.834 -12.377 1.00 94.62 99 HIS A N 1
ATOM 753 C CA . HIS A 1 99 ? 0.943 -11.993 -10.946 1.00 94.62 99 HIS A CA 1
ATOM 754 C C . HIS A 1 99 ? 2.047 -11.463 -10.007 1.00 94.62 99 HIS A C 1
ATOM 756 O O . HIS A 1 99 ? 1.870 -11.487 -8.793 1.00 94.62 99 HIS A O 1
ATOM 762 N N . GLN A 1 100 ? 3.191 -11.037 -10.545 1.00 95.88 100 GLN A N 1
ATOM 763 C CA . GLN A 1 100 ? 4.312 -10.447 -9.804 1.00 95.88 100 GLN A CA 1
ATOM 764 C C . GLN A 1 100 ? 4.358 -8.918 -9.954 1.00 95.88 100 GLN A C 1
ATOM 766 O O . GLN A 1 100 ? 5.062 -8.245 -9.212 1.00 95.88 100 GLN A O 1
ATOM 771 N N . CYS A 1 101 ? 3.564 -8.358 -10.871 1.00 96.94 101 CYS A N 1
ATOM 772 C CA . CYS A 1 101 ? 3.542 -6.932 -11.194 1.00 96.94 101 CYS A CA 1
ATOM 773 C C . CYS A 1 101 ? 2.644 -6.089 -10.283 1.00 96.94 101 CYS A C 1
ATOM 775 O O . CYS A 1 101 ? 2.305 -4.958 -10.622 1.00 96.94 101 CYS A O 1
ATOM 777 N N . GLN A 1 102 ? 2.315 -6.602 -9.102 1.00 97.12 102 GLN A N 1
ATOM 778 C CA . GLN A 1 102 ? 1.704 -5.834 -8.030 1.00 97.12 102 GLN A CA 1
ATOM 779 C C . GLN A 1 102 ? 2.292 -6.291 -6.700 1.00 97.12 102 GLN A C 1
ATOM 781 O O . GLN A 1 102 ? 2.319 -7.488 -6.403 1.00 97.12 102 GLN A O 1
ATOM 786 N N . ILE A 1 103 ? 2.719 -5.336 -5.882 1.00 95.38 103 ILE A N 1
ATOM 787 C CA . ILE A 1 103 ? 3.113 -5.594 -4.502 1.00 95.38 103 ILE A CA 1
ATOM 788 C C . ILE A 1 103 ? 2.391 -4.653 -3.557 1.00 95.38 103 ILE A C 1
ATOM 790 O O . ILE A 1 103 ? 2.147 -3.500 -3.886 1.00 95.38 103 ILE A O 1
ATOM 794 N N . CYS A 1 104 ? 2.138 -5.131 -2.343 1.00 92.94 104 CYS A N 1
ATOM 795 C CA . CYS A 1 104 ? 1.566 -4.314 -1.290 1.00 92.94 104 CYS A CA 1
ATOM 796 C C . CYS A 1 104 ? 2.497 -4.233 -0.087 1.00 92.94 104 CYS A C 1
ATOM 798 O O . CYS A 1 104 ? 2.979 -5.250 0.422 1.00 92.94 104 CYS A O 1
ATOM 800 N N . ILE A 1 105 ? 2.750 -3.008 0.371 1.00 91.44 105 ILE A N 1
ATOM 801 C CA . ILE A 1 105 ? 3.533 -2.739 1.571 1.00 91.44 105 ILE A CA 1
ATOM 802 C C . ILE A 1 105 ? 2.703 -1.918 2.550 1.00 91.44 105 ILE A C 1
ATOM 804 O O . ILE A 1 105 ? 2.124 -0.899 2.200 1.00 91.44 105 ILE A O 1
ATOM 808 N N . GLY A 1 106 ? 2.682 -2.343 3.813 1.00 87.06 106 GLY A N 1
ATOM 809 C CA . GLY A 1 106 ? 1.927 -1.633 4.845 1.00 87.06 106 GLY A CA 1
ATOM 810 C C . GLY A 1 106 ? 0.427 -1.914 4.795 1.00 87.06 106 GLY A C 1
ATOM 811 O O . GLY A 1 106 ? -0.366 -1.045 5.139 1.00 87.06 106 GLY A O 1
ATOM 812 N N . LEU A 1 107 ? 0.030 -3.120 4.379 1.00 85.06 107 LEU A N 1
ATOM 813 C CA . LEU A 1 107 ? -1.330 -3.609 4.584 1.00 85.06 107 LEU A CA 1
ATOM 814 C C . LEU A 1 107 ? -1.462 -4.161 6.003 1.00 85.06 107 LEU A C 1
ATOM 816 O O . LEU A 1 107 ? -0.856 -5.177 6.347 1.00 85.06 107 LEU A O 1
ATOM 820 N N . GLY A 1 108 ? -2.267 -3.491 6.816 1.00 73.06 108 GLY A N 1
ATOM 821 C CA . GLY A 1 108 ? -2.567 -3.920 8.172 1.00 73.06 108 GLY A CA 1
ATOM 822 C C . GLY A 1 108 ? -3.591 -5.040 8.182 1.00 73.06 108 GLY A C 1
ATOM 823 O O . GLY A 1 108 ? -4.693 -4.892 7.670 1.00 73.06 108 GLY A O 1
ATOM 824 N N . VAL A 1 109 ? -3.274 -6.153 8.840 1.00 63.16 109 VAL A N 1
ATOM 825 C CA . VAL A 1 109 ? -4.213 -7.276 9.019 1.00 63.16 109 VAL A CA 1
ATOM 826 C C . VAL A 1 109 ? -5.142 -7.084 10.229 1.00 63.16 109 VAL A C 1
ATOM 828 O O . VAL A 1 109 ? -5.686 -8.039 10.755 1.00 63.16 109 VAL A O 1
ATOM 831 N N . GLY A 1 110 ? -5.367 -5.854 10.702 1.00 53.62 110 GLY A N 1
ATOM 832 C CA . GLY A 1 110 ? -6.268 -5.598 11.838 1.00 53.62 110 GLY A CA 1
ATOM 833 C C . GLY A 1 110 ? -5.672 -5.920 13.216 1.00 53.62 110 GLY A C 1
ATOM 834 O O . GLY A 1 110 ? -6.409 -6.234 14.148 1.00 53.62 110 GLY A O 1
ATOM 835 N N . GLY A 1 111 ? -4.341 -5.861 13.352 1.00 49.09 111 GLY A N 1
ATOM 836 C CA . GLY A 1 111 ? -3.637 -5.970 14.640 1.00 49.09 111 GLY A CA 1
ATOM 837 C C . GLY A 1 111 ? -3.425 -4.634 15.368 1.00 49.09 111 GLY A C 1
ATOM 838 O O . GLY A 1 111 ? -3.111 -4.631 16.555 1.00 49.09 111 GLY A O 1
ATOM 839 N N . GLY A 1 112 ? -3.600 -3.498 14.685 1.00 49.06 112 GLY A N 1
ATOM 840 C CA . GLY A 1 112 ? -3.607 -2.180 15.320 1.00 49.06 112 GLY A CA 1
ATOM 841 C C . GLY A 1 112 ? -4.942 -1.974 16.027 1.00 49.06 112 GLY A C 1
ATOM 842 O O . GLY A 1 112 ? -5.974 -2.029 15.366 1.00 49.06 112 GLY A O 1
ATOM 843 N N . GLY A 1 113 ? -4.923 -1.786 17.350 1.00 46.75 113 GLY A N 1
ATOM 844 C CA . GLY A 1 113 ? -6.084 -1.768 18.251 1.00 46.75 113 GLY A CA 1
ATOM 845 C C . GLY A 1 113 ? -7.079 -0.621 18.037 1.00 46.75 113 GLY A C 1
ATOM 846 O O . GLY A 1 113 ? -7.359 0.152 18.948 1.00 46.75 113 GLY A O 1
ATOM 847 N N . GLY A 1 114 ? -7.633 -0.501 16.836 1.00 46.62 114 GLY A N 1
ATOM 848 C CA . GLY A 1 114 ? -8.788 0.330 16.555 1.00 46.62 114 GLY A CA 1
ATOM 849 C C . GLY A 1 114 ? -10.066 -0.424 16.902 1.00 46.62 114 GLY A C 1
ATOM 850 O O . GLY A 1 114 ? -10.651 -1.064 16.030 1.00 46.62 114 GLY A O 1
ATOM 851 N N . ASP A 1 115 ? -10.553 -0.268 18.137 1.00 46.50 115 ASP A N 1
ATOM 852 C CA . ASP A 1 115 ? -11.925 -0.620 18.573 1.00 46.50 115 ASP A CA 1
ATOM 853 C C . ASP A 1 115 ? -13.005 0.282 17.915 1.00 46.50 115 ASP A C 1
ATOM 855 O O . ASP A 1 115 ? -14.108 0.496 18.413 1.00 46.50 115 ASP A O 1
ATOM 859 N N . GLY A 1 116 ? -12.682 0.897 16.776 1.00 47.66 116 GLY A N 1
ATOM 860 C CA . GLY A 1 116 ? -13.611 1.723 16.028 1.00 47.66 116 GLY A CA 1
ATOM 861 C C . GLY A 1 116 ? -14.470 0.861 15.113 1.00 47.66 116 GLY A C 1
ATOM 862 O O . GLY A 1 116 ? -13.950 0.070 14.340 1.00 47.66 116 GLY A O 1
ATOM 863 N N . LEU A 1 117 ? -15.777 1.123 15.069 1.00 44.47 117 LEU A N 1
ATOM 864 C CA . LEU A 1 117 ? -16.697 0.659 14.009 1.00 44.47 117 LEU A CA 1
ATOM 865 C C . LEU A 1 117 ? -16.270 1.041 12.564 1.00 44.47 117 LEU A C 1
ATOM 867 O O . LEU A 1 117 ? -16.976 0.723 11.604 1.00 44.47 117 LEU A O 1
ATOM 871 N N . GLU A 1 118 ? -15.168 1.776 12.411 1.00 49.31 118 GLU A N 1
ATOM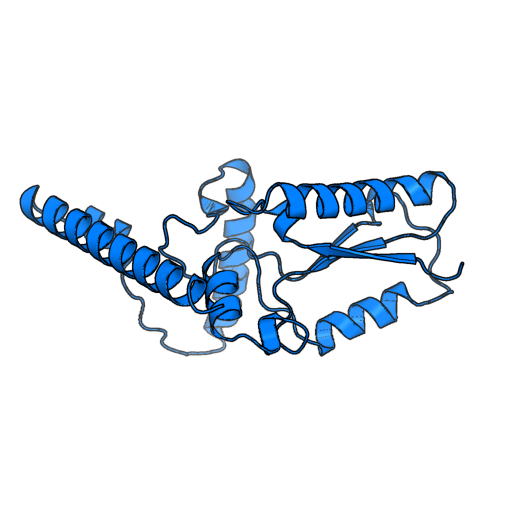 872 C CA . GLU A 1 118 ? -14.565 2.162 11.134 1.00 49.31 118 GLU A CA 1
ATOM 873 C C . GLU A 1 118 ? -13.394 1.272 10.714 1.00 49.31 118 GLU A C 1
ATOM 875 O O . GLU A 1 118 ? -12.999 1.344 9.553 1.00 49.31 118 GLU A O 1
ATOM 880 N N . SER A 1 119 ? -12.857 0.431 11.605 1.00 55.72 119 SER A N 1
ATOM 881 C CA . SER A 1 119 ? -11.752 -0.456 11.254 1.00 55.72 119 SER A CA 1
ATOM 882 C C . SER A 1 119 ? -12.237 -1.611 10.378 1.00 55.72 119 SER A C 1
ATOM 884 O O . SER A 1 119 ? -13.287 -2.220 10.621 1.00 55.72 119 SER A O 1
ATOM 886 N N . ILE A 1 120 ? -11.466 -1.935 9.337 1.00 57.28 120 ILE A N 1
ATOM 887 C CA . ILE A 1 120 ? -11.630 -3.218 8.654 1.00 57.28 120 ILE A CA 1
ATOM 888 C C . ILE A 1 120 ? -10.993 -4.279 9.534 1.00 57.28 120 ILE A C 1
ATOM 890 O O . ILE A 1 120 ? -9.777 -4.429 9.623 1.00 57.28 120 ILE A O 1
ATOM 894 N N . SER A 1 121 ? -11.855 -5.034 10.201 1.00 59.34 121 SER A N 1
ATOM 895 C CA . SER A 1 121 ? -11.445 -6.221 10.926 1.00 59.34 121 SER A CA 1
ATOM 896 C C . SER A 1 121 ? -11.410 -7.396 9.951 1.00 59.34 121 SER A C 1
ATOM 898 O O . SER A 1 121 ? -12.403 -8.108 9.794 1.00 59.34 121 SER A O 1
ATOM 900 N N . TYR A 1 122 ? -10.263 -7.629 9.305 1.00 62.91 122 TYR A N 1
ATOM 901 C CA . TYR A 1 122 ? -10.050 -8.843 8.504 1.00 62.91 122 TYR A CA 1
ATOM 902 C C . TYR A 1 122 ? -10.249 -10.122 9.332 1.00 62.91 122 TYR A C 1
ATOM 904 O O . TYR A 1 122 ? -10.650 -11.150 8.795 1.00 62.91 122 TYR A O 1
ATOM 912 N N . SER A 1 123 ? -10.091 -10.051 10.660 1.00 57.00 123 SER A N 1
ATOM 913 C CA . SER A 1 123 ? -10.445 -11.137 11.582 1.00 57.00 123 SER A CA 1
ATOM 914 C C . SER A 1 123 ? -11.931 -11.498 11.619 1.00 57.00 123 SER A C 1
ATOM 916 O O . SER A 1 123 ? -12.257 -12.578 12.104 1.00 57.00 123 SER A O 1
ATOM 918 N N . ARG A 1 124 ? -12.833 -10.640 11.121 1.00 59.41 124 ARG A N 1
ATOM 919 C CA . ARG A 1 124 ? -14.258 -10.979 10.966 1.00 59.41 124 ARG A CA 1
ATOM 920 C C . ARG A 1 124 ? -14.551 -11.738 9.673 1.00 59.41 124 ARG A C 1
ATOM 922 O O . ARG A 1 124 ? -15.657 -12.245 9.534 1.00 59.41 124 ARG A O 1
ATOM 929 N N . GLN A 1 125 ? -13.602 -11.824 8.737 1.00 69.06 125 GLN A N 1
ATOM 930 C CA . GLN A 1 125 ? -13.773 -12.591 7.506 1.00 69.06 125 GLN A CA 1
ATOM 931 C C . GLN A 1 125 ? -13.286 -14.034 7.709 1.00 69.06 125 GLN A C 1
ATOM 933 O O . GLN A 1 125 ? -12.081 -14.246 7.868 1.00 69.06 125 GLN A O 1
ATOM 938 N N . PRO A 1 126 ? -14.182 -15.044 7.659 1.00 67.88 126 PRO A N 1
ATOM 939 C CA . PRO A 1 126 ? -13.816 -16.438 7.923 1.00 67.88 126 PRO A CA 1
ATOM 940 C C . PRO A 1 126 ? -12.689 -16.952 7.019 1.00 67.88 126 PRO A C 1
ATOM 942 O O . PRO A 1 126 ? -11.809 -17.677 7.473 1.00 67.88 126 PRO A O 1
ATOM 945 N N . MET A 1 127 ? -12.658 -16.511 5.756 1.00 76.25 127 MET A N 1
ATOM 946 C CA . MET A 1 127 ? -11.617 -16.904 4.797 1.00 76.25 127 MET A CA 1
ATOM 947 C C . MET A 1 127 ? -10.214 -16.400 5.171 1.00 76.25 127 MET A C 1
ATOM 949 O O . MET A 1 127 ? -9.225 -17.017 4.788 1.00 76.25 127 MET A O 1
ATOM 953 N N . LEU A 1 128 ? -10.107 -15.300 5.924 1.00 69.81 128 LEU A N 1
ATOM 954 C CA . LEU A 1 128 ? -8.828 -14.678 6.292 1.00 69.81 128 LEU A CA 1
ATOM 955 C C . LEU A 1 128 ? -8.377 -15.039 7.714 1.00 69.81 128 LEU A C 1
ATOM 957 O O . LEU A 1 128 ? -7.267 -14.700 8.129 1.00 69.81 128 LEU A O 1
ATOM 961 N N . GLN A 1 129 ? -9.197 -15.779 8.460 1.00 67.69 129 GLN A N 1
ATOM 962 C CA . GLN A 1 129 ? -8.898 -16.209 9.823 1.00 67.69 129 GLN A CA 1
ATOM 963 C C . GLN A 1 129 ? -7.570 -16.994 9.961 1.00 67.69 129 GLN A C 1
ATOM 965 O O . GLN A 1 129 ? -6.851 -16.753 10.939 1.00 67.69 129 GLN A O 1
ATOM 970 N N . PRO A 1 130 ? -7.159 -17.863 9.009 1.00 66.56 130 PRO A N 1
ATOM 971 C CA . PRO A 1 130 ? -5.863 -18.547 9.085 1.00 66.56 130 PRO A CA 1
ATOM 972 C C . PRO A 1 130 ? -4.654 -17.597 9.032 1.00 66.56 130 PRO A C 1
ATOM 974 O O . PRO A 1 130 ? -3.662 -17.819 9.732 1.00 66.56 130 PRO A O 1
ATOM 977 N N . LEU A 1 131 ? -4.744 -16.506 8.262 1.00 63.66 131 LEU A N 1
ATOM 978 C CA . LEU A 1 131 ? -3.688 -15.488 8.162 1.00 63.66 131 LEU A CA 1
ATOM 979 C C . LEU A 1 131 ? -3.522 -14.730 9.486 1.00 63.66 131 LEU A C 1
ATOM 981 O O . LEU A 1 131 ? -2.400 -14.461 9.920 1.00 63.66 131 LEU A O 1
ATOM 985 N N . MET A 1 132 ? -4.632 -14.477 10.183 1.00 63.31 132 MET A N 1
ATOM 986 C CA . MET A 1 132 ? -4.629 -13.853 11.509 1.00 63.31 132 MET A CA 1
ATOM 987 C C . MET A 1 132 ? -3.928 -14.714 12.557 1.00 63.31 132 MET A C 1
ATOM 989 O O . MET A 1 132 ? -3.192 -14.196 13.399 1.00 63.31 132 MET A O 1
ATOM 993 N N . LEU A 1 133 ? -4.126 -16.034 12.507 1.00 60.50 133 LEU A N 1
ATOM 994 C CA . LEU A 1 133 ? -3.467 -16.966 13.422 1.00 60.50 133 LEU A CA 1
ATOM 995 C C . LEU A 1 133 ? -1.943 -16.971 13.221 1.00 60.50 133 LEU A C 1
ATOM 997 O O . LEU A 1 133 ? -1.190 -16.992 14.196 1.00 60.50 133 LEU A O 1
ATOM 1001 N N . ALA A 1 134 ? -1.487 -16.914 11.966 1.00 59.00 134 ALA A N 1
ATOM 1002 C CA . ALA A 1 134 ? -0.068 -16.833 11.627 1.00 59.00 134 ALA A CA 1
ATOM 1003 C C . ALA A 1 134 ? 0.561 -15.504 12.089 1.00 59.00 134 ALA A C 1
ATOM 1005 O O . ALA A 1 134 ? 1.647 -15.507 12.675 1.00 59.00 134 ALA A O 1
ATOM 1006 N N . GLY A 1 135 ? -0.150 -14.383 11.907 1.00 55.66 135 GLY A N 1
ATOM 1007 C CA . GLY A 1 135 ? 0.266 -13.064 12.393 1.00 55.66 135 GLY A CA 1
ATOM 1008 C C . GLY A 1 135 ? 0.382 -12.996 13.920 1.00 55.66 135 GLY A C 1
ATOM 1009 O O . GLY A 1 135 ? 1.412 -12.562 14.439 1.00 55.66 135 GLY A O 1
ATOM 1010 N N . LYS A 1 136 ? -0.618 -13.516 14.651 1.00 57.28 136 LYS A N 1
ATOM 1011 C CA . LYS A 1 136 ? -0.608 -13.586 16.126 1.00 57.28 136 LYS A CA 1
ATOM 1012 C C . LYS A 1 136 ? 0.542 -14.440 16.668 1.00 57.28 136 LYS A C 1
ATOM 1014 O O . LYS A 1 136 ? 1.176 -14.047 17.642 1.00 57.28 136 LYS A O 1
ATOM 1019 N N . ARG A 1 137 ? 0.867 -15.570 16.025 1.00 54.44 137 ARG A N 1
ATOM 1020 C CA . ARG A 1 137 ? 2.032 -16.402 16.396 1.00 54.44 137 ARG A CA 1
ATOM 1021 C C . ARG A 1 137 ? 3.354 -15.650 16.235 1.00 54.44 137 ARG A C 1
ATOM 1023 O O . ARG A 1 137 ? 4.224 -15.761 17.093 1.00 54.44 137 ARG A O 1
ATOM 1030 N N . ARG A 1 138 ? 3.495 -14.858 15.167 1.00 50.25 138 ARG A N 1
ATOM 1031 C CA . ARG A 1 138 ? 4.695 -14.046 14.921 1.00 50.25 138 ARG A CA 1
ATOM 1032 C C . ARG A 1 138 ? 4.807 -12.881 15.915 1.00 50.25 138 ARG A C 1
ATOM 1034 O O . ARG A 1 138 ? 5.894 -12.643 16.423 1.00 50.25 138 ARG A O 1
ATOM 1041 N N . GLN A 1 139 ? 3.702 -12.215 16.262 1.00 51.59 139 GLN A N 1
ATOM 1042 C CA . GLN A 1 139 ? 3.688 -11.176 17.304 1.00 51.59 139 GLN A CA 1
ATOM 1043 C C . GLN A 1 139 ? 3.973 -11.731 18.705 1.00 51.59 139 GLN A C 1
ATOM 1045 O O . GLN A 1 139 ? 4.731 -11.114 19.443 1.00 51.59 139 GLN A O 1
ATOM 1050 N N . ALA A 1 140 ? 3.442 -12.906 19.059 1.00 51.56 140 ALA A N 1
ATOM 1051 C CA . ALA A 1 140 ? 3.746 -13.563 20.332 1.00 51.56 140 ALA A CA 1
ATOM 1052 C C . ALA A 1 140 ? 5.242 -13.911 20.467 1.00 51.56 140 ALA A C 1
ATOM 1054 O O . ALA A 1 140 ? 5.818 -13.744 21.539 1.00 51.56 140 ALA A O 1
ATOM 1055 N N . ALA A 1 141 ? 5.893 -14.316 19.370 1.00 48.50 141 ALA A N 1
ATOM 1056 C CA . ALA A 1 141 ? 7.337 -14.555 19.342 1.00 48.50 141 ALA A CA 1
ATOM 1057 C C . ALA A 1 141 ? 8.168 -13.266 19.512 1.00 48.50 141 ALA A C 1
ATOM 1059 O O . ALA A 1 141 ? 9.233 -13.304 20.118 1.00 48.50 141 ALA A O 1
ATOM 1060 N N . VAL A 1 142 ? 7.678 -12.121 19.017 1.00 46.34 142 VAL A N 1
ATOM 1061 C CA . VAL A 1 142 ? 8.336 -10.808 19.176 1.00 46.34 142 VAL A CA 1
ATOM 1062 C C . VAL A 1 142 ? 8.083 -10.214 20.571 1.00 46.34 142 VAL A C 1
ATOM 1064 O O . VAL A 1 142 ? 8.996 -9.657 21.174 1.00 46.34 142 VAL A O 1
ATOM 1067 N N . ALA A 1 143 ? 6.878 -10.379 21.125 1.00 48.12 143 ALA A N 1
ATOM 1068 C CA . ALA A 1 143 ? 6.523 -9.926 22.473 1.00 48.12 143 ALA A CA 1
ATOM 1069 C C . ALA A 1 143 ? 7.296 -10.676 23.572 1.00 48.12 143 ALA A C 1
ATOM 1071 O O . ALA A 1 143 ? 7.635 -10.085 24.595 1.00 48.12 143 ALA A O 1
ATOM 1072 N N . ALA A 1 144 ? 7.662 -11.941 23.334 1.00 47.38 144 ALA A N 1
ATOM 1073 C CA . ALA A 1 144 ? 8.546 -12.703 24.217 1.00 47.38 144 ALA A CA 1
ATOM 1074 C C . ALA A 1 144 ? 9.975 -12.117 24.325 1.00 47.38 144 ALA A C 1
ATOM 1076 O O . ALA A 1 144 ? 10.710 -12.490 25.235 1.00 47.38 144 ALA A O 1
ATOM 1077 N N . GLY A 1 145 ? 10.367 -11.196 23.432 1.00 44.72 145 GLY A N 1
ATOM 1078 C CA . GLY A 1 145 ? 11.672 -10.522 23.439 1.00 44.72 145 GLY A CA 1
ATOM 1079 C C . GLY A 1 145 ? 11.657 -9.062 23.908 1.00 44.72 145 GLY A C 1
ATOM 1080 O O . GLY A 1 145 ? 12.715 -8.442 23.973 1.00 44.72 145 GLY A O 1
ATOM 1081 N N . GLY A 1 146 ? 10.494 -8.485 24.228 1.00 42.72 146 GLY A N 1
ATOM 1082 C CA . GLY A 1 146 ? 10.380 -7.062 24.551 1.00 42.72 146 GLY A CA 1
ATOM 1083 C C . GLY A 1 146 ? 9.189 -6.766 25.448 1.00 42.72 146 GLY A C 1
ATOM 1084 O O . GLY A 1 146 ? 8.071 -6.573 24.976 1.00 42.72 146 GLY A O 1
ATOM 1085 N N . MET A 1 147 ? 9.439 -6.686 26.753 1.00 38.34 147 MET A N 1
ATOM 1086 C CA . MET A 1 147 ? 8.432 -6.320 27.743 1.00 38.34 147 MET A CA 1
ATOM 1087 C C . MET A 1 147 ? 8.147 -4.812 27.655 1.00 38.34 147 MET A C 1
ATOM 1089 O O . MET A 1 147 ? 8.805 -4.001 28.301 1.00 38.34 147 MET A O 1
ATOM 1093 N N . ARG A 1 148 ? 7.166 -4.415 26.838 1.00 39.09 148 ARG A N 1
ATOM 1094 C CA . ARG A 1 148 ? 6.461 -3.137 27.013 1.00 39.09 148 ARG A CA 1
ATOM 1095 C C . ARG A 1 148 ? 5.016 -3.444 27.376 1.00 39.09 148 ARG A C 1
ATOM 1097 O O . ARG A 1 148 ? 4.254 -3.940 26.552 1.00 39.09 148 ARG A O 1
ATOM 1104 N N . SER A 1 149 ? 4.657 -3.145 28.619 1.00 37.00 149 SER A N 1
ATOM 1105 C CA . SER A 1 149 ? 3.281 -3.132 29.103 1.00 37.00 149 SER A CA 1
ATOM 1106 C C . SER A 1 149 ? 2.506 -2.030 28.374 1.00 37.00 149 SER A C 1
ATOM 1108 O O . SER A 1 149 ? 2.514 -0.874 28.791 1.00 37.00 149 SER A O 1
ATOM 1110 N N . SER A 1 150 ? 1.876 -2.367 27.250 1.00 40.91 150 SER A N 1
ATOM 1111 C CA . SER A 1 150 ? 0.759 -1.569 26.752 1.00 40.91 150 SER A CA 1
ATOM 1112 C C . SER A 1 150 ? -0.426 -1.875 27.658 1.00 40.91 150 SER A C 1
ATOM 1114 O O . SER A 1 150 ? -0.817 -3.038 27.758 1.00 40.91 150 SER A O 1
ATOM 1116 N N . GLU A 1 151 ? -0.979 -0.866 28.330 1.00 38.72 151 GLU A N 1
ATOM 1117 C CA . GLU A 1 151 ? -2.261 -1.000 29.022 1.00 38.72 151 GLU A CA 1
ATOM 1118 C C . GLU A 1 151 ? -3.288 -1.540 28.024 1.00 38.72 151 GLU A C 1
ATOM 1120 O O . GLU A 1 151 ? -3.572 -0.927 26.991 1.00 38.72 151 GLU A O 1
ATOM 1125 N N . HIS A 1 152 ? -3.786 -2.745 28.287 1.00 47.28 152 HIS A N 1
ATOM 1126 C CA . HIS A 1 152 ? -4.850 -3.331 27.495 1.00 47.28 152 HIS A CA 1
ATOM 1127 C C . HIS A 1 152 ? -6.154 -2.643 27.898 1.00 47.28 152 HIS A C 1
ATOM 1129 O O . HIS A 1 152 ? -6.764 -2.978 28.912 1.00 47.28 152 HIS A O 1
ATOM 1135 N N . VAL A 1 153 ? -6.543 -1.625 27.134 1.00 55.91 153 VAL A N 1
ATOM 1136 C CA . VAL A 1 153 ? -7.837 -0.964 27.301 1.00 55.91 153 VAL A CA 1
ATOM 1137 C C . VAL A 1 153 ? -8.911 -1.916 26.780 1.00 55.91 153 VAL A C 1
ATOM 1139 O O . VAL A 1 153 ? -8.941 -2.204 25.584 1.00 55.91 153 VAL A O 1
ATOM 1142 N N . ALA A 1 154 ? -9.765 -2.414 27.678 1.00 61.75 154 ALA A N 1
ATOM 1143 C CA . ALA A 1 154 ? -10.851 -3.325 27.328 1.00 61.75 154 ALA A CA 1
ATOM 1144 C C . ALA A 1 154 ? -11.767 -2.694 26.268 1.00 61.75 154 ALA A C 1
ATOM 1146 O O . ALA A 1 154 ? -12.269 -1.577 26.440 1.00 61.75 154 ALA A O 1
ATOM 1147 N N . THR A 1 155 ? -11.992 -3.424 25.180 1.00 68.62 155 THR A N 1
ATOM 1148 C CA . THR A 1 155 ? -12.867 -3.012 24.080 1.00 68.62 155 THR A CA 1
ATOM 1149 C C . THR A 1 155 ? -14.310 -2.873 24.557 1.00 68.62 155 THR A C 1
ATOM 1151 O O . THR A 1 155 ? -14.747 -3.540 25.501 1.00 68.62 155 THR A O 1
ATOM 1154 N N . ASN A 1 156 ? -15.111 -2.063 23.864 1.00 75.12 156 ASN A N 1
ATOM 1155 C CA . AS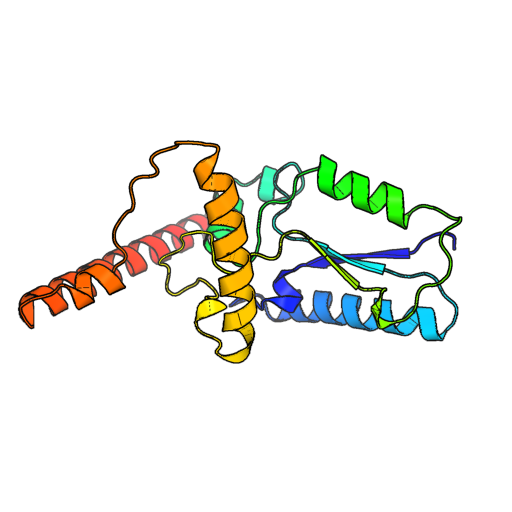N A 1 156 ? -16.545 -1.972 24.154 1.00 75.12 156 ASN A CA 1
ATOM 1156 C C . ASN A 1 156 ? -17.242 -3.339 24.033 1.00 75.12 156 ASN A C 1
ATOM 1158 O O . ASN A 1 156 ? -18.206 -3.598 24.749 1.00 75.12 156 ASN A O 1
ATOM 1162 N N . SER A 1 157 ? -16.725 -4.230 23.176 1.00 68.12 157 SER A N 1
ATOM 1163 C CA . SER A 1 157 ? -17.231 -5.599 23.03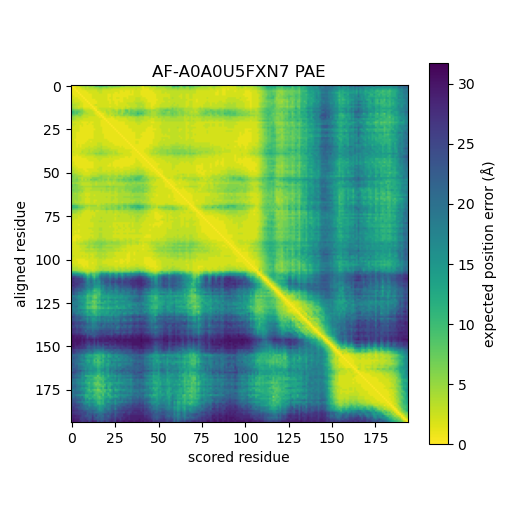9 1.00 68.12 157 SER A CA 1
ATOM 1164 C C . SER A 1 157 ? -16.964 -6.465 24.274 1.00 68.12 157 SER A C 1
ATOM 1166 O O . SER A 1 157 ? -17.861 -7.175 24.720 1.00 68.12 157 SER A O 1
ATOM 1168 N N . GLU A 1 158 ? -15.777 -6.357 24.876 1.00 75.62 158 GLU A N 1
ATOM 1169 C CA . GLU A 1 158 ? -15.418 -7.072 26.107 1.00 75.62 158 GLU A CA 1
ATOM 1170 C C . GLU A 1 158 ? -16.196 -6.530 27.304 1.00 75.62 158 GLU A C 1
ATOM 1172 O O . GLU A 1 158 ? -16.708 -7.302 28.110 1.00 75.62 158 GLU A O 1
ATOM 1177 N N . ARG A 1 159 ? -16.361 -5.203 27.383 1.00 81.50 159 ARG A N 1
ATOM 1178 C CA . ARG A 1 159 ? -17.181 -4.558 28.418 1.00 81.50 159 ARG A CA 1
ATOM 1179 C C . ARG A 1 159 ? -18.639 -4.999 28.331 1.00 81.50 159 ARG A C 1
ATOM 1181 O O . ARG A 1 159 ? -19.241 -5.293 29.357 1.00 81.50 159 ARG A O 1
ATOM 1188 N N . LEU A 1 160 ? -19.190 -5.073 27.118 1.00 85.31 160 LEU A N 1
ATOM 1189 C CA . LEU A 1 160 ? -20.560 -5.527 26.894 1.00 85.31 160 LEU A CA 1
ATOM 1190 C C . LEU A 1 160 ? -20.728 -7.019 27.215 1.00 85.31 160 LEU A C 1
ATOM 1192 O O . LEU A 1 160 ? -21.721 -7.394 27.827 1.00 85.31 160 LEU A O 1
ATOM 1196 N N . ALA A 1 161 ? -19.759 -7.861 26.846 1.00 83.50 161 ALA A N 1
ATOM 1197 C CA . ALA A 1 161 ? -19.772 -9.288 27.176 1.00 83.50 161 ALA A CA 1
ATOM 1198 C C . ALA A 1 161 ? -19.656 -9.550 28.688 1.00 83.50 161 ALA A C 1
ATOM 1200 O O . ALA A 1 161 ? -20.169 -10.553 29.177 1.00 83.50 161 ALA A O 1
ATOM 1201 N N . ALA A 1 162 ? -19.000 -8.648 29.421 1.00 87.50 162 ALA A N 1
ATOM 1202 C CA . ALA A 1 162 ? -18.876 -8.694 30.874 1.00 87.50 162 ALA A CA 1
ATOM 1203 C C . ALA A 1 162 ? -20.064 -8.053 31.622 1.00 87.50 162 ALA A C 1
ATOM 1205 O O . ALA A 1 162 ? -20.063 -8.045 32.854 1.00 87.50 162 ALA A O 1
ATOM 1206 N N . ALA A 1 163 ? -21.058 -7.501 30.915 1.00 90.88 163 ALA A N 1
ATOM 1207 C CA . ALA A 1 163 ? -22.205 -6.861 31.547 1.00 90.88 163 ALA A CA 1
ATOM 1208 C C . ALA A 1 163 ? -23.087 -7.897 32.260 1.00 90.88 163 ALA A C 1
ATOM 1210 O O . ALA A 1 163 ? -23.473 -8.913 31.683 1.00 90.88 163 ALA A O 1
ATOM 1211 N N . THR A 1 164 ? -23.434 -7.625 33.516 1.00 92.25 164 THR A N 1
ATOM 1212 C CA . THR A 1 164 ? -24.243 -8.529 34.348 1.00 92.25 164 THR A CA 1
ATOM 1213 C C . THR A 1 164 ? -25.732 -8.185 34.327 1.00 92.25 164 THR A C 1
ATOM 1215 O O . THR A 1 164 ? -26.547 -8.987 34.781 1.00 92.25 164 THR A O 1
ATOM 1218 N N . SER A 1 165 ? -26.110 -7.023 33.779 1.00 94.56 165 SER A N 1
ATOM 1219 C CA . SER A 1 165 ? -27.502 -6.581 33.658 1.00 94.56 165 SER A CA 1
ATOM 1220 C C . SER A 1 165 ? -27.784 -5.861 32.337 1.00 94.56 165 SER A C 1
ATOM 1222 O O . SER A 1 165 ? -26.888 -5.314 31.688 1.00 94.56 165 SER A O 1
ATOM 1224 N N . SER A 1 166 ? -29.065 -5.824 31.951 1.00 90.94 166 SER A N 1
ATOM 1225 C CA . SER A 1 166 ? -29.516 -5.080 30.768 1.00 90.94 166 SER A CA 1
ATOM 1226 C C . SER A 1 166 ? -29.269 -3.574 30.901 1.00 90.94 166 SER A C 1
ATOM 1228 O O . SER A 1 166 ? -28.997 -2.914 29.905 1.00 90.94 166 SER A O 1
ATOM 1230 N N . GLU A 1 167 ? -29.349 -3.022 32.111 1.00 92.44 167 GLU A N 1
ATOM 1231 C CA . GLU A 1 167 ? -29.107 -1.596 32.370 1.00 92.44 167 GLU A CA 1
ATOM 1232 C C . GLU A 1 167 ? -27.630 -1.245 32.179 1.00 92.44 167 GLU A C 1
ATOM 1234 O O . GLU A 1 167 ? -27.309 -0.278 31.490 1.00 92.44 167 GLU A O 1
ATOM 1239 N N . GLN A 1 168 ? -26.727 -2.090 32.687 1.00 88.69 168 GLN A N 1
ATOM 1240 C CA . GLN A 1 168 ? -25.288 -1.922 32.493 1.00 88.69 168 GLN A CA 1
ATOM 1241 C C . GLN A 1 168 ? -24.908 -2.037 31.009 1.00 88.69 168 GLN A C 1
ATOM 1243 O O . GLN A 1 168 ? -24.093 -1.264 30.507 1.00 88.69 168 GLN A O 1
ATOM 1248 N N . ALA A 1 169 ? -25.529 -2.969 30.278 1.00 88.69 169 ALA A N 1
ATOM 1249 C CA . ALA A 1 169 ? -25.339 -3.094 28.836 1.00 88.69 169 ALA A CA 1
ATOM 1250 C C . ALA A 1 169 ? -25.783 -1.825 28.083 1.00 88.69 169 ALA A C 1
ATOM 1252 O O . ALA A 1 169 ? -25.062 -1.349 27.203 1.00 88.69 169 ALA A O 1
ATOM 1253 N N . VAL A 1 170 ? -26.934 -1.247 28.450 1.00 92.38 170 VAL A N 1
ATOM 1254 C CA . VAL A 1 170 ? -27.436 0.007 27.863 1.00 92.38 170 VAL A CA 1
ATOM 1255 C C . VAL A 1 170 ? -26.478 1.166 28.131 1.00 92.38 170 VAL A C 1
ATOM 1257 O O . VAL A 1 170 ? -26.189 1.924 27.208 1.00 92.38 170 VAL A O 1
ATOM 1260 N N . GLU A 1 171 ? -25.934 1.284 29.342 1.00 90.88 171 GLU A N 1
ATOM 1261 C CA . GLU A 1 171 ? -24.981 2.343 29.694 1.00 90.88 171 GLU A CA 1
ATOM 1262 C C . GLU A 1 171 ? -23.685 2.251 28.873 1.00 90.88 171 GLU A C 1
ATOM 1264 O O . GLU A 1 171 ? -23.219 3.249 28.316 1.00 90.88 171 GLU A O 1
ATOM 1269 N N . ILE A 1 172 ? -23.138 1.039 28.721 1.00 87.31 172 ILE A N 1
ATOM 1270 C CA . ILE A 1 172 ? -21.939 0.788 27.908 1.00 87.31 172 ILE A CA 1
ATOM 1271 C C . ILE A 1 172 ? -22.191 1.176 26.446 1.00 87.31 172 ILE A C 1
ATOM 1273 O O . ILE A 1 172 ? -21.376 1.875 25.839 1.00 87.31 172 ILE A O 1
ATOM 1277 N N . VAL A 1 173 ? -23.326 0.755 25.878 1.00 87.44 173 VAL A N 1
ATOM 1278 C CA . VAL A 1 173 ? -23.679 1.047 24.481 1.00 87.44 173 VAL A CA 1
ATOM 1279 C C . VAL A 1 173 ? -23.936 2.540 24.274 1.00 87.44 173 VAL A C 1
ATOM 1281 O O . VAL A 1 173 ? -23.403 3.122 23.328 1.00 87.44 173 VAL A O 1
ATOM 1284 N N . ALA A 1 174 ? -24.705 3.180 25.156 1.00 88.25 174 ALA A N 1
ATOM 1285 C CA . ALA A 1 174 ? -24.999 4.608 25.078 1.00 88.25 174 ALA A CA 1
ATOM 1286 C C . ALA A 1 174 ? -23.717 5.447 25.176 1.00 88.25 174 ALA A C 1
ATOM 1288 O O . ALA A 1 174 ? -23.489 6.322 24.339 1.00 88.25 174 ALA A O 1
ATOM 1289 N N . GLY A 1 175 ? -22.835 5.126 26.129 1.00 86.69 175 GLY A N 1
ATOM 1290 C CA . GLY A 1 175 ? -21.535 5.778 26.271 1.00 86.69 175 GLY A CA 1
ATOM 1291 C C . GLY A 1 175 ? -20.668 5.633 25.019 1.00 86.69 175 GLY A C 1
ATOM 1292 O O . GLY A 1 175 ? -20.103 6.619 24.541 1.00 86.69 175 GLY A O 1
ATOM 1293 N N . ALA A 1 176 ? -20.619 4.435 24.429 1.00 82.00 176 ALA A N 1
ATOM 1294 C CA . ALA A 1 176 ? -19.875 4.189 23.195 1.00 82.00 176 ALA A CA 1
ATOM 1295 C C . ALA A 1 176 ? -20.436 4.984 21.999 1.00 82.00 176 ALA A C 1
ATOM 1297 O O . ALA A 1 176 ? -19.667 5.540 21.209 1.00 82.00 176 ALA A O 1
ATOM 1298 N N . ILE A 1 177 ? -21.765 5.084 21.869 1.00 82.75 177 ILE A N 1
ATOM 1299 C CA . ILE A 1 177 ? -22.416 5.878 20.814 1.00 82.75 177 ILE A CA 1
ATOM 1300 C C . ILE A 1 177 ? -22.108 7.367 20.990 1.00 82.75 177 ILE A C 1
ATOM 1302 O O . ILE A 1 177 ? -21.717 8.017 20.021 1.00 82.75 177 ILE A O 1
ATOM 1306 N N . ILE A 1 178 ? -22.228 7.901 22.209 1.00 83.69 178 ILE A N 1
ATOM 1307 C CA . ILE A 1 178 ? -21.949 9.314 22.505 1.00 83.69 178 ILE A CA 1
ATOM 1308 C C . ILE A 1 178 ? -20.492 9.651 22.190 1.00 83.69 178 ILE A C 1
ATOM 1310 O O . ILE A 1 178 ? -20.230 10.609 21.465 1.00 83.69 178 ILE A O 1
ATOM 1314 N N . GLN A 1 179 ? -19.539 8.841 22.663 1.00 77.75 179 GLN A N 1
ATOM 1315 C CA . GLN A 1 179 ? -18.119 9.040 22.359 1.00 77.75 179 GLN A CA 1
ATOM 1316 C C . GLN A 1 179 ? -17.848 9.017 20.851 1.00 77.75 179 GLN A C 1
ATOM 1318 O O . GLN A 1 179 ? -17.045 9.805 20.346 1.00 77.75 179 GLN A O 1
ATOM 1323 N N . LYS A 1 180 ? -18.536 8.142 20.110 1.00 73.56 180 LYS A N 1
ATOM 1324 C CA . LYS A 1 180 ? -18.398 8.058 18.656 1.00 73.56 180 LYS A CA 1
ATOM 1325 C C . LYS A 1 180 ? -18.965 9.287 17.949 1.00 73.56 180 LYS A C 1
ATOM 1327 O O . LYS A 1 180 ? -18.305 9.821 17.059 1.00 73.56 180 LYS A O 1
ATOM 1332 N N . LEU A 1 181 ? -20.158 9.735 18.335 1.00 75.50 181 LEU A N 1
ATOM 1333 C CA . LEU A 1 181 ? -20.781 10.935 17.777 1.00 75.50 181 LEU A CA 1
ATOM 1334 C C . LEU A 1 181 ? -19.933 12.172 18.066 1.00 75.50 181 LEU A C 1
ATOM 1336 O O . LEU A 1 181 ? -19.670 12.939 17.146 1.00 75.50 181 LEU A O 1
ATOM 1340 N N . ALA A 1 182 ? -19.422 12.310 19.293 1.00 75.50 182 ALA A N 1
ATOM 1341 C CA . ALA A 1 182 ? -18.504 13.383 19.661 1.00 75.50 182 ALA A CA 1
ATOM 1342 C C . ALA A 1 182 ? -17.262 13.381 18.759 1.00 75.50 182 ALA A C 1
ATOM 1344 O O . ALA A 1 182 ? -16.968 14.387 18.123 1.00 75.50 182 ALA A O 1
ATOM 1345 N N . LYS A 1 183 ? -16.597 12.228 18.602 1.00 67.56 183 LYS A N 1
ATOM 1346 C CA . LYS A 1 183 ? -15.421 12.094 17.728 1.00 67.56 183 LYS A CA 1
ATOM 1347 C C . LYS A 1 183 ? -15.729 12.436 16.263 1.00 67.56 183 LYS A C 1
ATOM 1349 O O . LYS A 1 183 ? -14.914 13.078 15.603 1.00 67.56 183 LYS A O 1
ATOM 1354 N N . SER A 1 184 ? -16.891 12.018 15.758 1.00 63.66 184 SER A N 1
ATOM 1355 C CA . SER A 1 184 ? -17.332 12.320 14.392 1.00 63.66 184 SER A CA 1
ATOM 1356 C C . SER A 1 184 ? -17.597 13.815 14.204 1.00 63.66 184 SER A C 1
ATOM 1358 O O . SER A 1 184 ? -17.156 14.382 13.209 1.00 63.66 184 SER A O 1
ATOM 1360 N N . LEU A 1 185 ? -18.261 14.462 15.164 1.00 67.75 185 LEU A N 1
ATOM 1361 C CA . LEU A 1 185 ? -18.594 15.888 15.117 1.00 67.75 185 LEU A CA 1
ATOM 1362 C C . LEU A 1 185 ? -17.347 16.773 15.192 1.00 67.75 185 LEU A C 1
ATOM 1364 O O . LEU A 1 185 ? -17.216 17.695 14.391 1.00 67.75 185 LEU A O 1
ATOM 1368 N N . THR A 1 186 ? -16.388 16.451 16.065 1.00 62.88 186 THR A N 1
ATOM 1369 C CA . THR A 1 186 ? -15.107 17.176 16.122 1.00 62.88 186 THR A CA 1
ATOM 1370 C C . THR A 1 186 ? -14.348 17.058 14.798 1.00 62.88 186 THR A C 1
ATOM 1372 O O . THR A 1 186 ? -13.805 18.037 14.305 1.00 62.88 186 THR A O 1
ATOM 1375 N N . SER A 1 187 ? -14.389 15.886 14.150 1.00 55.47 187 SER A N 1
ATOM 1376 C CA . SER A 1 187 ? -13.748 15.694 12.840 1.00 55.47 187 SER A CA 1
ATOM 1377 C C . SER A 1 187 ? -14.432 16.423 11.673 1.00 55.47 187 SER A C 1
ATOM 1379 O O . SER A 1 187 ? -13.827 16.539 10.608 1.00 55.47 187 SER A O 1
ATOM 1381 N N . MET A 1 188 ? -15.680 16.875 11.855 1.00 50.72 188 MET A N 1
ATOM 1382 C CA . MET A 1 188 ? -16.426 17.665 10.870 1.00 50.72 188 MET A CA 1
ATOM 1383 C C . MET A 1 188 ? -16.183 19.170 11.035 1.00 50.72 188 MET A C 1
ATOM 1385 O O . MET A 1 188 ? -16.125 19.875 10.032 1.00 50.72 188 MET A O 1
ATOM 1389 N N . GLN A 1 189 ? -16.000 19.664 12.262 1.00 48.75 189 GLN A N 1
ATOM 1390 C CA . GLN A 1 189 ? -15.726 21.086 12.512 1.00 48.75 189 GLN A CA 1
ATOM 1391 C C . GLN A 1 189 ? -14.339 21.515 12.006 1.00 48.75 189 GLN A C 1
ATOM 1393 O O . GLN A 1 189 ? -14.216 22.586 11.423 1.00 48.75 189 GLN A O 1
ATOM 1398 N N . ASP A 1 190 ? -13.336 20.636 12.083 1.00 46.00 190 ASP A N 1
ATOM 1399 C CA . ASP A 1 190 ? -12.005 20.893 11.503 1.00 46.00 190 ASP A CA 1
ATOM 1400 C C . ASP A 1 190 ? -12.010 20.966 9.959 1.00 46.00 190 ASP A C 1
ATOM 1402 O O . ASP A 1 190 ? -11.028 21.387 9.355 1.00 46.00 190 ASP A O 1
ATOM 1406 N N . SER A 1 191 ? -13.095 20.542 9.295 1.00 43.12 191 SER A N 1
ATOM 1407 C CA . SER A 1 191 ? -13.215 20.584 7.828 1.00 43.12 191 SER A CA 1
ATOM 1408 C C . SER A 1 191 ? -13.928 21.825 7.283 1.00 43.12 191 SER A C 1
ATOM 1410 O O . SER A 1 191 ? -14.013 21.976 6.067 1.00 43.12 191 SER A O 1
ATOM 1412 N N . THR A 1 192 ? -14.434 22.702 8.157 1.00 40.56 192 THR A N 1
ATOM 1413 C CA . THR A 1 192 ? -15.169 23.923 7.777 1.00 40.56 192 THR A CA 1
ATOM 1414 C C . THR A 1 192 ? -14.359 25.220 7.883 1.00 40.56 192 THR A C 1
ATOM 1416 O O . THR A 1 192 ? -14.879 26.265 7.509 1.00 40.56 192 THR A O 1
ATOM 1419 N N . ASP A 1 193 ? -13.093 25.159 8.310 1.00 36.72 193 ASP A N 1
ATOM 1420 C CA . ASP A 1 193 ? -12.196 26.326 8.413 1.00 36.72 193 ASP A CA 1
ATOM 1421 C C . ASP A 1 193 ? -11.277 26.504 7.176 1.00 36.72 193 ASP A C 1
ATOM 1423 O O . ASP A 1 193 ? -10.130 26.941 7.288 1.00 36.72 193 ASP A O 1
ATOM 1427 N N . CYS A 1 194 ? -11.764 26.171 5.975 1.00 35.75 194 CYS A N 1
ATOM 1428 C CA . CYS A 1 194 ? -11.111 26.479 4.692 1.00 35.75 194 CYS A CA 1
ATOM 1429 C C . CYS A 1 194 ? -12.088 27.147 3.724 1.00 35.75 194 CYS A C 1
ATOM 1431 O O . CYS A 1 194 ? -13.212 26.617 3.567 1.00 35.75 194 CYS A O 1
#

Mean predicted aligned error: 11.63 Å

pLDDT: mean 78.95, std 18.73, range [35.75, 98.44]

Organism: Aspergillus calidoustus (NCBI:txid454130)

InterPro domains:
  IPR013968 Polyketide synthase-like, ketoreductase domain [PF08659] (1-51)
  IPR036291 NAD(P)-binding domain superfamily [SSF51735] (2-92)
  IPR050091 Polyketide and Nonribosomal Peptide Biosynthesis Enzymes [PTHR43775] (2-191)

Radius of gyration: 20.34 Å; Cα contacts (8 Å, |Δi|>4): 243; chains: 1; bounding box: 48×45×58 Å